Protein 2QX2 (pdb70)

CATH classification: 3.10.570.10

Structure (mmCIF, N/CA/C/O backbone):
data_2QX2
#
_entry.id   2QX2
#
_cell.length_a   69.976
_cell.length_b   69.976
_cell.length_c   145.954
_cell.angle_alpha   90.00
_cell.angle_beta   90.00
_cell.angle_gamma   120.00
#
_symmetry.space_group_name_H-M   'P 32 1 2'
#
loop_
_entity.id
_entity.type
_entity.pdbx_description
1 polymer 'Sex pheromone staph-cAM373'
2 non-polymer 1,2-ETHANEDIOL
3 water water
#
loop_
_atom_site.group_PDB
_atom_site.id
_atom_site.type_symbol
_atom_site.label_atom_id
_atom_site.label_alt_id
_atom_site.label_comp_id
_atom_site.label_asym_id
_atom_site.label_entity_id
_atom_site.label_seq_id
_atom_site.pdbx_PDB_ins_code
_atom_site.Cartn_x
_atom_site.Cartn_y
_atom_site.Cartn_z
_atom_site.occupancy
_atom_site.B_iso_or_equiv
_atom_site.auth_seq_id
_atom_site.auth_comp_id
_atom_site.auth_asym_id
_atom_site.auth_atom_id
_atom_site.pdbx_PDB_model_num
ATOM 1 N N . LEU A 1 13 ? 43.168 27.552 14.684 1.00 53.56 68 LEU A N 1
ATOM 2 C CA . LEU A 1 13 ? 44.031 28.430 13.826 1.00 52.37 68 LEU A CA 1
ATOM 3 C C . LEU A 1 13 ? 43.544 29.886 13.877 1.00 51.44 68 LEU A C 1
ATOM 4 O O . LEU A 1 13 ? 43.757 30.675 12.941 1.00 51.28 68 LEU A O 1
ATOM 9 N N . LEU A 1 14 ? 42.905 30.241 14.991 1.00 49.57 69 LEU A N 1
ATOM 10 C CA . LEU A 1 14 ? 42.534 31.636 15.253 1.00 48.39 69 LEU A CA 1
ATOM 11 C C . LEU A 1 14 ? 43.779 32.524 15.329 1.00 47.21 69 LEU A C 1
ATOM 12 O O . LEU A 1 14 ? 43.731 33.705 14.947 1.00 47.15 69 LEU A O 1
ATOM 17 N N A GLN A 1 15 ? 44.885 31.961 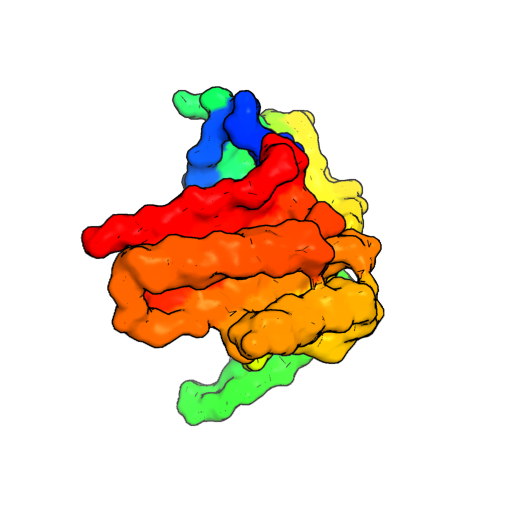15.805 0.60 46.52 70 GLN A N 1
ATOM 18 N N B GLN A 1 15 ? 44.877 31.925 15.797 0.40 46.28 70 GLN A N 1
ATOM 19 C CA A GLN A 1 15 ? 46.138 32.712 15.972 0.60 46.25 70 GLN A CA 1
ATOM 20 C CA B GLN A 1 15 ? 46.171 32.593 15.986 0.40 45.58 70 GLN A CA 1
ATOM 21 C C A GLN A 1 15 ? 46.897 32.933 14.672 0.60 45.21 70 GLN A C 1
ATOM 22 C C B GLN A 1 15 ? 46.878 32.927 14.680 0.40 44.95 70 GLN A C 1
ATOM 23 O O A GLN A 1 15 ? 47.849 33.725 14.651 0.60 45.14 70 GLN A O 1
ATOM 24 O O B GLN A 1 15 ? 47.773 33.781 14.665 0.40 44.89 70 GLN A O 1
ATOM 35 N N . ASP A 1 16 ? 46.489 32.243 13.603 1.00 44.33 71 ASP A N 1
ATOM 36 C CA . ASP A 1 16 ? 47.118 32.405 12.272 1.00 44.30 71 ASP A CA 1
ATOM 37 C C . ASP A 1 16 ? 47.055 33.866 11.798 1.00 43.23 71 ASP A C 1
ATOM 38 O O . ASP A 1 16 ? 45.967 34.438 11.726 1.00 42.64 71 ASP A O 1
ATOM 43 N N . ASN A 1 17 ? 48.207 34.445 11.446 1.00 42.37 72 ASN A N 1
ATOM 44 C CA . ASN A 1 17 ? 48.293 35.870 11.035 1.00 41.25 72 ASN A CA 1
ATOM 45 C C . ASN A 1 17 ? 47.699 36.864 12.043 1.00 40.00 72 ASN A C 1
ATOM 46 O O . ASN A 1 17 ? 47.232 37.958 11.676 1.00 40.53 72 ASN A O 1
ATOM 59 N N . ALA A 1 19 ? 48.231 38.313 16.461 1.00 39.04 74 ALA A N 1
ATOM 60 C CA . ALA A 1 19 ? 49.176 38.426 17.593 1.00 40.20 74 ALA A CA 1
ATOM 61 C C . ALA A 1 19 ? 49.052 37.211 18.503 1.00 40.70 74 ALA A C 1
ATOM 62 O O . ALA A 1 19 ? 50.060 36.721 19.009 1.00 40.71 74 ALA A O 1
ATOM 64 N N . ASN A 1 20 ? 47.808 36.740 18.700 1.00 40.67 75 ASN A N 1
ATOM 65 C CA . ASN A 1 20 ? 47.531 35.517 19.471 1.00 41.24 75 ASN A CA 1
ATOM 66 C C . ASN A 1 20 ? 46.101 35.017 19.181 1.00 41.53 75 ASN A C 1
ATOM 67 O O . ASN A 1 20 ? 45.374 35.644 18.401 1.00 40.81 75 ASN A O 1
ATOM 72 N N . SER A 1 21 ? 45.712 33.885 19.769 1.00 40.99 76 SER A N 1
ATOM 73 C CA . SER A 1 21 ? 44.388 33.301 19.524 1.00 40.86 76 SER A CA 1
ATOM 74 C C . SER A 1 21 ? 43.262 34.187 20.026 1.00 40.73 76 SER A C 1
ATOM 75 O O . SER A 1 21 ? 42.207 34.254 19.380 1.00 41.52 76 SER A O 1
ATOM 78 N N A TYR A 1 22 ? 43.470 34.868 21.151 0.30 40.05 77 TYR A N 1
ATOM 79 N N B TYR A 1 22 ? 43.480 34.834 21.179 0.70 40.52 77 TYR A N 1
ATOM 80 C CA A TYR A 1 22 ? 42.429 35.698 21.760 0.30 39.67 77 TYR A CA 1
ATOM 81 C CA B TYR A 1 22 ? 42.493 35.733 21.766 0.70 40.97 77 TYR A CA 1
ATOM 82 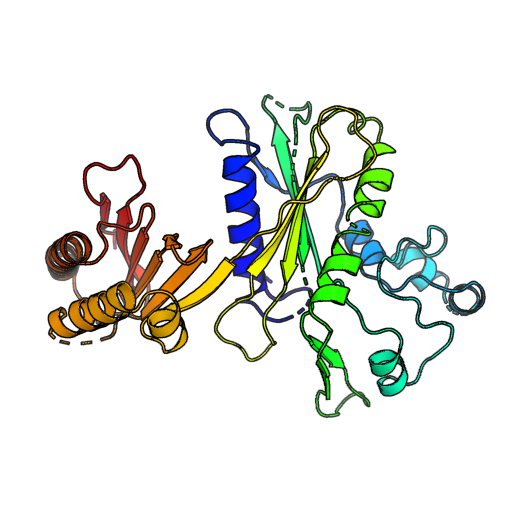C C A TYR A 1 22 ? 42.150 36.983 20.956 0.30 39.50 77 TYR A C 1
ATOM 83 C C B TYR A 1 22 ? 42.117 36.790 20.740 0.70 40.53 77 TYR A C 1
ATOM 84 O O A TYR A 1 22 ? 41.057 37.549 21.050 0.30 39.12 77 TYR A O 1
ATOM 85 O O B TYR A 1 22 ? 40.937 37.006 20.460 0.70 40.53 77 TYR A O 1
ATOM 102 N N . ASN A 1 23 ? 43.130 37.448 20.179 1.00 39.16 78 ASN A N 1
ATOM 103 C CA . ASN A 1 23 ? 42.882 38.517 19.213 1.00 38.96 78 ASN A CA 1
ATOM 104 C C . ASN A 1 23 ? 42.168 37.983 17.989 1.00 38.33 78 ASN A C 1
ATOM 105 O O . ASN A 1 23 ? 41.211 38.604 17.504 1.00 38.93 78 ASN A O 1
ATOM 110 N N . GLY A 1 24 ? 42.634 36.846 17.489 1.00 38.22 79 GLY A N 1
ATOM 111 C CA . GLY A 1 24 ? 42.019 36.221 16.317 1.00 39.66 79 GLY A CA 1
ATOM 112 C C . GLY A 1 24 ? 40.529 35.951 16.518 1.00 39.99 79 GLY A C 1
ATOM 113 O O . GLY A 1 24 ? 39.700 36.270 15.650 1.00 39.99 79 GLY A O 1
ATOM 114 N N . GLY A 1 25 ? 40.189 35.375 17.665 1.00 39.63 80 GLY A N 1
ATOM 115 C CA . GLY A 1 25 ? 38.797 35.047 17.988 1.00 39.36 80 GLY A CA 1
ATOM 116 C C . GLY A 1 25 ? 37.965 36.300 18.190 1.00 39.24 80 GLY A C 1
ATOM 117 O O . GLY A 1 25 ? 36.829 36.406 17.687 1.00 38.53 80 GLY A O 1
ATOM 118 N N . ASP A 1 26 ? 38.538 37.254 18.915 1.00 39.03 81 ASP A N 1
ATOM 119 C CA . ASP A 1 26 ? 37.841 38.485 19.261 1.00 38.59 81 ASP A CA 1
ATOM 120 C C . ASP A 1 26 ? 37.602 39.391 18.045 1.00 38.37 81 ASP A C 1
ATOM 121 O O . ASP A 1 26 ? 36.587 40.075 17.966 1.00 37.82 81 ASP A O 1
ATOM 126 N N . PHE A 1 27 ? 38.599 39.440 17.164 1.00 38.00 82 PHE A N 1
ATOM 127 C CA . PHE A 1 27 ? 38.538 40.170 15.889 1.00 36.74 82 PHE A CA 1
ATOM 128 C C . PHE A 1 27 ? 37.361 39.661 15.020 1.00 36.71 82 PHE A C 1
ATOM 129 O O . PHE A 1 27 ? 36.559 40.444 14.492 1.00 36.30 82 PHE A O 1
ATOM 137 N N . GLU A 1 28 ? 37.276 38.349 14.864 1.00 35.67 83 GLU A N 1
ATOM 138 C CA . GLU A 1 28 ? 36.202 37.770 14.062 1.00 35.60 83 GLU A CA 1
ATOM 139 C C . GLU A 1 28 ? 34.811 38.001 14.679 1.00 35.92 83 GLU A C 1
ATOM 140 O O . GLU A 1 28 ? 33.859 38.350 13.954 1.00 34.43 83 GLU A O 1
ATOM 146 N N . ASP A 1 29 ? 34.668 37.766 15.988 1.00 35.20 84 ASP A N 1
ATOM 147 C CA . ASP A 1 29 ? 33.359 37.931 16.613 1.00 36.82 84 ASP A CA 1
ATOM 148 C C . ASP A 1 29 ? 32.950 39.394 16.563 1.00 36.98 84 ASP A C 1
ATOM 149 O O . ASP A 1 29 ? 31.783 39.729 16.333 1.00 36.83 84 ASP A O 1
ATOM 154 N N . GLY A 1 30 ? 33.933 40.272 16.756 1.00 35.82 85 GLY A N 1
ATOM 155 C CA . GLY A 1 30 ? 33.698 41.696 16.677 1.00 35.40 85 GLY A CA 1
ATOM 156 C C . GLY A 1 30 ? 33.308 42.105 15.264 1.00 35.02 85 GLY A C 1
ATOM 157 O O . GLY A 1 30 ? 32.427 42.940 15.104 1.00 34.99 85 GLY A O 1
ATOM 158 N N . LEU A 1 31 ? 33.946 41.535 14.239 1.00 33.89 86 LEU A N 1
ATOM 159 C CA . LEU A 1 31 ? 33.556 41.892 12.867 1.00 33.87 86 LEU A CA 1
ATOM 160 C C . LEU A 1 31 ? 32.116 41.424 12.656 1.00 33.50 86 LEU A C 1
ATOM 161 O O . LEU A 1 31 ? 31.307 42.143 12.106 1.00 33.16 86 LEU A O 1
ATOM 166 N N . LEU A 1 32 ? 31.801 40.210 13.097 1.00 33.54 87 LEU A N 1
ATOM 167 C CA . LEU A 1 32 ? 30.459 39.667 12.959 1.00 34.15 87 LEU A CA 1
ATOM 168 C C . LEU A 1 32 ? 29.422 40.580 13.597 1.00 33.85 87 LEU A C 1
ATOM 169 O O . LEU A 1 32 ? 28.339 40.777 13.052 1.00 34.14 87 LEU A O 1
ATOM 174 N N . ASN A 1 33 ? 29.779 41.146 14.736 1.00 34.50 88 ASN A N 1
ATOM 175 C CA . ASN A 1 33 ? 28.906 42.007 15.514 1.00 35.42 88 ASN A CA 1
ATOM 176 C C . ASN A 1 33 ? 28.580 43.271 14.709 1.00 35.34 88 ASN A C 1
ATOM 177 O O . ASN A 1 33 ? 27.430 43.737 14.690 1.00 34.63 88 ASN A O 1
ATOM 182 N N . LEU A 1 34 ? 29.580 43.810 14.009 1.00 34.63 89 LEU A N 1
ATOM 183 C CA . LEU A 1 34 ? 29.325 44.964 13.119 1.00 34.70 89 LEU A CA 1
ATOM 184 C C . LEU A 1 34 ? 28.469 44.560 11.936 1.00 35.39 89 LEU A C 1
ATOM 185 O O . LEU A 1 34 ? 27.580 45.304 11.548 1.00 36.14 89 LEU A O 1
ATOM 190 N N . SER A 1 35 ? 28.739 43.383 11.368 1.00 34.80 90 SER A N 1
ATOM 191 C CA . SER A 1 35 ? 27.951 42.880 10.250 1.00 34.66 90 SER A CA 1
ATOM 192 C C . SER A 1 35 ? 26.503 42.719 10.656 1.00 35.13 90 SER A C 1
ATOM 193 O O . SER A 1 35 ? 25.618 43.017 9.862 1.00 34.52 90 SER A O 1
ATOM 196 N N . LYS A 1 36 ? 26.253 42.265 11.891 1.00 34.94 91 LYS A N 1
ATOM 197 C CA . LYS A 1 36 ? 24.873 42.138 12.375 1.00 35.34 91 LYS A CA 1
ATOM 198 C C . LYS A 1 36 ? 24.109 43.476 12.408 1.00 36.40 91 LYS A C 1
ATOM 199 O O . LYS A 1 36 ? 22.877 43.484 12.281 1.00 35.29 91 LYS A O 1
ATOM 205 N N . GLU A 1 37 ? 24.839 44.591 12.545 1.00 35.28 92 GLU A N 1
ATOM 206 C CA . GLU A 1 37 ? 24.271 45.944 12.408 1.00 36.84 92 GLU A CA 1
ATOM 207 C C . GLU A 1 37 ? 24.032 46.360 10.959 1.00 36.47 92 GLU A C 1
ATOM 208 O O . GLU A 1 37 ? 22.957 46.859 10.608 1.00 37.41 92 GLU A O 1
ATOM 214 N N . VAL A 1 38 ? 25.025 46.161 10.110 1.00 36.18 93 VAL A N 1
ATOM 215 C CA . VAL A 1 38 ? 24.945 46.671 8.738 1.00 35.99 93 VAL A CA 1
ATOM 216 C C . VAL A 1 38 ? 24.109 45.762 7.851 1.00 35.32 93 VAL A C 1
ATOM 217 O O . VAL A 1 38 ? 23.354 46.235 7.009 1.00 35.49 93 VAL A O 1
ATOM 221 N N . PHE A 1 39 ? 24.284 44.455 8.025 1.00 34.88 94 PHE A N 1
ATOM 222 C CA . PHE A 1 39 ? 23.586 43.457 7.215 1.00 34.61 94 PHE A CA 1
ATOM 223 C C . PHE A 1 39 ? 22.842 42.519 8.169 1.00 35.30 94 PHE A C 1
ATOM 224 O O . PHE A 1 39 ? 23.293 41.407 8.422 1.00 34.64 94 PHE A O 1
ATOM 232 N N . PRO A 1 40 ? 21.671 42.958 8.675 1.00 35.43 95 PRO A N 1
ATOM 233 C CA . PRO A 1 40 ? 21.025 42.202 9.736 1.00 35.05 95 PRO A CA 1
ATOM 234 C C . PRO A 1 40 ? 20.638 40.774 9.325 1.00 34.99 95 PRO A C 1
ATOM 235 O O . PRO A 1 40 ? 20.263 40.521 8.157 1.00 32.77 95 PRO A O 1
ATOM 239 N N . THR A 1 41 ? 20.718 39.854 10.284 1.00 34.95 96 THR A N 1
ATOM 240 C CA . THR A 1 41 ? 20.355 38.449 9.996 1.00 36.37 96 THR A CA 1
ATOM 241 C C . THR A 1 41 ? 18.908 38.220 9.540 1.00 36.99 96 THR A C 1
ATOM 242 O O . THR A 1 41 ? 18.647 37.252 8.802 1.00 36.57 96 THR A O 1
ATOM 246 N N A ASP A 1 42 ? 17.982 39.091 9.953 0.50 37.11 97 ASP A N 1
ATOM 247 N N B ASP A 1 42 ? 17.979 39.086 9.958 0.50 37.49 97 ASP A N 1
ATOM 248 C CA A ASP A 1 42 ? 16.580 38.966 9.517 0.50 37.57 97 ASP A CA 1
ATOM 249 C CA B ASP A 1 42 ? 16.576 38.976 9.517 0.50 38.29 97 ASP A CA 1
ATOM 250 C C A ASP A 1 42 ? 16.398 39.337 8.048 0.50 37.75 97 ASP A C 1
ATOM 251 C C B ASP A 1 42 ? 16.436 39.241 8.023 0.50 38.16 97 ASP A C 1
ATOM 252 O O A ASP A 1 42 ? 15.319 39.170 7.481 0.50 37.51 97 ASP A O 1
ATOM 253 O O B ASP A 1 42 ? 15.420 38.910 7.415 0.50 37.94 97 ASP A O 1
ATOM 262 N N . LYS A 1 43 ? 17.462 39.841 7.435 1.00 37.86 98 LYS A N 1
ATOM 263 C CA . LYS A 1 43 ? 17.392 40.305 6.051 1.00 38.37 98 LYS A CA 1
ATOM 264 C C . LYS A 1 43 ? 18.379 39.592 5.141 1.00 36.99 98 LYS A C 1
ATOM 265 O O . LYS A 1 43 ? 18.099 39.435 3.964 1.00 36.56 98 LYS A O 1
ATOM 271 N N . TYR A 1 44 ? 19.530 39.181 5.692 1.00 35.72 99 TYR A N 1
ATOM 272 C CA . TYR A 1 44 ? 20.631 38.612 4.908 1.00 34.76 99 TYR A CA 1
ATOM 273 C C . TYR A 1 44 ? 21.047 37.223 5.349 1.00 34.44 99 TYR A C 1
ATOM 274 O O . TYR A 1 44 ? 21.124 36.940 6.567 1.00 33.58 99 TYR A O 1
ATOM 283 N N A LEU A 1 45 ? 21.330 36.377 4.357 0.50 33.99 100 LEU A N 1
ATOM 284 N N B LEU A 1 45 ? 21.355 36.382 4.370 0.50 33.57 100 LEU A N 1
ATOM 285 C CA A LEU A 1 45 ? 21.997 35.084 4.548 0.50 34.48 100 LEU A CA 1
ATOM 286 C CA B LEU A 1 45 ? 21.950 35.079 4.631 0.50 33.67 100 LEU A CA 1
ATOM 287 C C A LEU A 1 45 ? 23.505 35.271 4.716 0.50 34.21 100 LEU A C 1
ATOM 288 C C B LEU A 1 45 ? 23.483 35.177 4.681 0.50 33.70 100 LEU A C 1
ATOM 289 O O A LEU A 1 45 ? 24.158 35.912 3.888 0.50 33.82 100 LEU A O 1
ATOM 290 O O B LEU A 1 45 ? 24.123 35.698 3.765 0.50 33.25 100 LEU A O 1
ATOM 299 N N . TYR A 1 46 ? 24.056 34.690 5.783 1.00 34.55 101 TYR A N 1
ATOM 300 C CA . TYR A 1 46 ? 25.484 34.887 6.110 1.00 34.59 101 TYR A CA 1
ATOM 301 C C . TYR A 1 46 ? 26.374 33.790 5.526 1.00 35.84 101 TYR A C 1
ATOM 302 O O . TYR A 1 46 ? 26.021 32.601 5.605 1.00 35.11 101 TYR A O 1
ATOM 311 N N . GLN A 1 47 ? 27.499 34.191 4.928 1.00 36.23 102 GLN A N 1
ATOM 312 C CA . GLN A 1 47 ? 28.488 33.245 4.411 1.00 37.85 102 GLN A CA 1
ATOM 313 C C . GLN A 1 47 ? 29.931 33.674 4.695 1.00 36.66 102 GLN A C 1
ATOM 314 O O . GLN A 1 47 ? 30.236 34.871 4.831 1.00 36.44 102 GLN A O 1
ATOM 320 N N . ASP A 1 48 ? 30.833 32.690 4.749 1.00 36.55 103 ASP A N 1
ATOM 321 C CA . ASP A 1 48 ? 32.253 33.001 4.802 1.00 36.35 103 ASP A CA 1
ATOM 322 C C . ASP A 1 48 ? 32.662 33.641 3.498 1.00 37.32 103 ASP A C 1
ATOM 323 O O . ASP A 1 48 ? 32.106 33.315 2.418 1.00 36.00 103 ASP A O 1
ATOM 328 N N . GLY A 1 49 ? 33.667 34.506 3.580 1.00 36.31 104 GLY A N 1
ATOM 329 C CA . GLY A 1 49 ? 34.115 35.222 2.414 1.00 37.84 104 GLY A CA 1
ATOM 330 C C . GLY A 1 49 ? 34.705 34.328 1.359 1.00 38.18 104 GLY A C 1
ATOM 331 O O . GLY A 1 49 ? 35.504 33.444 1.668 1.00 38.47 104 GLY A O 1
ATOM 332 N N . GLN A 1 50 ? 34.303 34.567 0.111 1.00 39.48 105 GLN A N 1
ATOM 333 C CA . GLN A 1 50 ? 34.781 33.798 -1.027 1.00 40.22 105 GLN A CA 1
ATOM 334 C C . GLN A 1 50 ? 35.530 34.607 -2.091 1.00 40.18 105 GLN A C 1
ATOM 335 O O . GLN A 1 50 ? 36.202 34.027 -2.943 1.00 40.50 105 GLN A O 1
ATOM 341 N N . PHE A 1 51 ? 35.402 35.927 -2.068 1.00 39.94 106 PHE A N 1
ATOM 342 C CA . PHE A 1 51 ? 35.923 36.723 -3.188 1.00 39.60 106 PHE A CA 1
ATOM 343 C C . PHE A 1 51 ? 37.419 37.021 -3.092 1.00 39.23 106 PHE A C 1
ATOM 344 O O . PHE A 1 51 ? 38.060 37.206 -4.104 1.00 39.38 106 PHE A O 1
ATOM 352 N N . LEU A 1 52 ? 37.947 37.109 -1.872 1.00 38.92 107 LEU A N 1
ATOM 353 C CA . LEU A 1 52 ? 39.389 37.194 -1.638 1.00 38.69 107 LEU A CA 1
ATOM 354 C C . LEU A 1 52 ? 39.846 35.824 -1.187 1.00 39.21 107 LEU A C 1
ATOM 355 O O . LEU A 1 52 ? 39.603 35.462 -0.028 1.00 38.73 107 LEU A O 1
ATOM 360 N N . ASP A 1 53 ? 40.482 35.051 -2.073 1.00 38.87 108 ASP A N 1
ATOM 361 C CA . ASP A 1 53 ? 40.937 33.714 -1.672 1.00 39.94 108 ASP A CA 1
ATOM 362 C C . ASP A 1 53 ? 42.181 33.851 -0.806 1.00 40.46 108 ASP A C 1
ATOM 363 O O . ASP A 1 53 ? 42.707 34.947 -0.672 1.00 38.97 108 ASP A O 1
ATOM 368 N N . LYS A 1 54 ? 42.639 32.771 -0.180 1.00 41.57 109 LYS A N 1
ATOM 369 C CA . LYS A 1 54 ? 43.713 32.930 0.800 1.00 42.97 109 LYS A CA 1
ATOM 370 C C . LYS A 1 54 ? 45.044 33.319 0.174 1.00 41.88 109 LYS A C 1
ATOM 371 O O . LYS A 1 54 ? 45.825 34.041 0.792 1.00 41.86 109 LYS A O 1
ATOM 377 N N . LYS A 1 55 ? 45.284 32.892 -1.062 1.00 40.90 110 LYS A N 1
ATOM 378 C CA . LYS A 1 55 ? 46.498 33.295 -1.766 1.00 40.86 110 LYS A CA 1
ATOM 379 C C . LYS A 1 55 ? 46.479 34.802 -2.031 1.00 39.18 110 LYS A C 1
ATOM 380 O O . LYS A 1 55 ? 47.517 35.471 -1.971 1.00 38.91 110 LYS A O 1
ATOM 386 N N . THR A 1 56 ? 45.306 35.333 -2.357 1.00 38.12 111 THR A N 1
ATOM 387 C CA . THR A 1 56 ? 45.187 36.768 -2.602 1.00 37.48 111 THR A CA 1
ATOM 388 C C . THR A 1 56 ? 45.369 37.545 -1.292 1.00 37.01 111 THR A C 1
ATOM 389 O O . THR A 1 56 ? 46.114 38.529 -1.258 1.00 36.73 111 THR A O 1
ATOM 393 N N . ILE A 1 57 ? 44.693 37.116 -0.231 1.00 36.25 112 ILE A N 1
ATOM 394 C CA . ILE A 1 57 ? 44.909 37.733 1.092 1.00 37.10 112 ILE A CA 1
ATOM 395 C C . ILE A 1 57 ? 46.393 37.710 1.486 1.00 36.39 112 ILE A C 1
ATOM 396 O O . ILE A 1 57 ? 46.951 38.732 1.907 1.00 35.00 112 ILE A O 1
ATOM 401 N N . ASN A 1 58 ? 47.032 36.551 1.349 1.00 36.64 113 ASN A N 1
ATOM 402 C CA . ASN A 1 58 ? 48.461 36.450 1.667 1.00 36.92 113 ASN A CA 1
ATOM 403 C C . ASN A 1 58 ? 49.320 37.443 0.878 1.00 36.58 113 ASN A C 1
ATOM 404 O O . ASN A 1 58 ? 50.267 38.018 1.416 1.00 37.40 113 ASN A O 1
ATOM 409 N N . ALA A 1 59 ? 48.975 37.662 -0.385 1.00 35.30 114 ALA A N 1
ATOM 410 C CA . ALA A 1 59 ? 49.674 38.648 -1.205 1.00 34.60 114 ALA A CA 1
ATOM 411 C C . ALA A 1 59 ? 49.441 40.075 -0.690 1.00 35.60 114 ALA A C 1
ATOM 412 O O . ALA A 1 59 ? 50.351 40.893 -0.700 1.00 34.73 114 ALA A O 1
ATOM 414 N N . TYR A 1 60 ? 48.225 40.366 -0.221 1.00 36.44 115 TYR A N 1
ATOM 415 C CA . TYR A 1 60 ? 47.907 41.720 0.273 1.00 36.64 115 TYR A CA 1
ATOM 416 C C . TYR A 1 60 ? 48.713 41.979 1.554 1.00 36.22 115 TYR A C 1
ATOM 417 O O . TYR A 1 60 ? 49.056 43.116 1.871 1.00 37.29 115 TYR A O 1
ATOM 426 N N . LEU A 1 61 ? 49.016 40.912 2.290 1.00 35.96 116 LEU A N 1
ATOM 427 C CA . LEU A 1 61 ? 49.735 41.016 3.586 1.00 35.56 116 LEU A CA 1
ATOM 428 C C . LEU A 1 61 ? 51.242 41.232 3.460 1.00 35.79 116 LEU A C 1
ATOM 429 O O . LEU A 1 61 ? 51.921 41.619 4.447 1.00 36.31 116 LEU A O 1
ATOM 434 N N . ASN A 1 62 ? 51.765 40.967 2.260 1.00 34.90 117 ASN A N 1
ATOM 435 C CA . ASN A 1 62 ? 53.150 41.232 1.946 1.00 35.19 117 ASN A CA 1
ATOM 436 C C . ASN A 1 62 ? 53.477 42.707 1.993 1.00 35.61 117 ASN A C 1
ATOM 437 O O . ASN A 1 62 ? 52.577 43.547 1.845 1.00 35.91 117 ASN A O 1
ATOM 442 N N . PRO A 1 63 ? 54.771 43.042 2.173 1.00 35.94 118 PRO A N 1
ATOM 443 C CA . PRO A 1 63 ? 55.164 44.414 1.868 1.00 36.04 118 PRO A CA 1
ATOM 444 C C . PRO A 1 63 ? 55.021 44.663 0.364 1.00 37.03 118 PRO A C 1
ATOM 445 O O . PRO A 1 63 ? 55.045 43.710 -0.421 1.00 36.61 118 PRO A O 1
ATOM 449 N N . LYS A 1 64 ? 54.819 45.918 -0.035 1.00 37.88 119 LYS A N 1
ATOM 450 C CA . LYS A 1 64 ? 54.942 46.269 -1.440 1.00 38.43 119 LYS A CA 1
ATOM 451 C C . LYS A 1 64 ? 56.414 46.125 -1.846 1.00 38.41 119 LYS A C 1
ATOM 452 O O . LYS A 1 64 ? 57.308 46.485 -1.078 1.00 38.03 119 LYS A O 1
ATOM 458 N N . TYR A 1 65 ? 56.661 45.574 -3.035 1.00 38.48 120 TYR A N 1
ATOM 459 C CA . TYR A 1 65 ? 58.033 45.289 -3.466 1.00 38.52 120 TYR A CA 1
ATOM 460 C C . TYR A 1 65 ? 58.562 46.351 -4.423 1.00 38.67 120 TYR A C 1
ATOM 461 O O . TYR A 1 65 ? 57.804 46.904 -5.225 1.00 38.05 120 TYR A O 1
ATOM 470 N N . THR A 1 66 ? 59.861 46.641 -4.320 1.00 38.46 121 THR A N 1
ATOM 471 C CA . THR A 1 66 ? 60.532 47.496 -5.292 1.00 38.77 121 THR A CA 1
ATOM 472 C C . THR A 1 66 ? 60.849 46.686 -6.548 1.00 39.43 121 THR A C 1
ATOM 473 O O . THR A 1 66 ? 60.761 45.451 -6.543 1.00 38.74 121 THR A O 1
ATOM 477 N N . LYS A 1 67 ? 61.231 47.380 -7.619 1.00 40.03 122 LYS A N 1
ATOM 478 C CA . LYS A 1 67 ? 61.657 46.716 -8.846 1.00 40.70 122 LYS A CA 1
ATOM 479 C C . LYS A 1 67 ? 62.830 45.743 -8.578 1.00 40.59 122 LYS A C 1
ATOM 480 O O . LYS A 1 67 ? 62.774 44.562 -8.966 1.00 39.74 122 LYS A O 1
ATOM 486 N N . ARG A 1 68 ? 63.859 46.232 -7.877 1.00 40.52 123 ARG A N 1
ATOM 487 C CA . ARG A 1 68 ? 65.021 45.405 -7.508 1.00 41.00 123 ARG A CA 1
ATOM 488 C C . ARG A 1 68 ? 64.710 44.195 -6.632 1.00 40.54 123 ARG A C 1
ATOM 489 O O . ARG A 1 68 ? 65.311 43.121 -6.818 1.00 39.77 123 ARG A O 1
ATOM 497 N N . GLU A 1 69 ? 63.786 44.367 -5.680 1.00 39.91 124 GLU A N 1
ATOM 498 C CA . GLU A 1 69 ? 63.342 43.256 -4.852 1.00 39.59 124 GLU A CA 1
ATOM 499 C C . GLU A 1 69 ? 62.697 42.168 -5.704 1.00 39.01 124 GLU A C 1
ATOM 500 O O . GLU A 1 69 ? 62.948 40.987 -5.480 1.00 39.38 124 GLU A O 1
ATOM 506 N N . ILE A 1 70 ? 61.882 42.552 -6.684 1.00 38.35 125 ILE A N 1
ATOM 507 C CA . ILE A 1 70 ? 61.295 41.548 -7.576 1.00 38.18 125 ILE A CA 1
ATOM 508 C C . ILE A 1 70 ? 62.366 40.920 -8.492 1.00 38.53 125 ILE A C 1
ATOM 509 O O . ILE A 1 70 ? 62.368 39.705 -8.679 1.00 37.44 125 ILE A O 1
ATOM 514 N N . ASP A 1 71 ? 63.278 41.746 -9.025 1.00 38.74 126 ASP A N 1
ATOM 515 C CA . ASP A 1 71 ? 64.403 41.244 -9.828 1.00 39.07 126 ASP A CA 1
ATOM 516 C C . ASP A 1 71 ? 65.084 40.008 -9.218 1.00 39.62 126 ASP A C 1
ATOM 517 O O . ASP A 1 71 ? 65.400 39.060 -9.942 1.00 39.46 126 ASP A O 1
ATOM 522 N N . LYS A 1 72 ? 65.318 40.015 -7.903 1.00 39.87 127 LYS A N 1
ATOM 523 C CA . LYS A 1 72 ? 66.083 38.928 -7.285 1.00 40.96 127 LYS A CA 1
ATOM 524 C C . LYS A 1 72 ? 65.223 37.857 -6.616 1.00 40.99 127 LYS A C 1
ATOM 525 O O . LYS A 1 72 ? 65.726 36.952 -5.955 1.00 41.09 127 LYS A O 1
ATOM 539 N N . SER A 1 74 ? 62.894 34.545 -6.714 1.00 38.48 129 SER A N 1
ATOM 540 C CA . SER A 1 74 ? 62.847 33.356 -7.573 1.00 37.05 129 SER A CA 1
ATOM 541 C C . SER A 1 74 ? 61.528 33.308 -8.332 1.00 36.26 129 SER A C 1
ATOM 542 O O . SER A 1 74 ? 60.522 33.868 -7.872 1.00 34.91 129 SER A O 1
ATOM 545 N N . GLU A 1 75 ? 61.531 32.646 -9.491 1.00 35.82 130 GLU A N 1
ATOM 546 C CA . GLU A 1 75 ? 60.297 32.442 -10.248 1.00 35.40 130 GLU A CA 1
ATOM 547 C C . GLU A 1 75 ? 59.198 31.812 -9.374 1.00 35.43 130 GLU A C 1
ATOM 548 O O . GLU A 1 75 ? 58.041 32.250 -9.400 1.00 34.83 130 GLU A O 1
ATOM 554 N N . LYS A 1 76 ? 59.570 30.802 -8.585 1.00 36.10 131 LYS A N 1
ATOM 555 C CA . LYS A 1 76 ? 58.643 30.164 -7.642 1.00 36.68 131 LYS A CA 1
ATOM 556 C C . LYS A 1 76 ? 58.023 31.148 -6.631 1.00 37.23 131 LYS A C 1
ATOM 557 O O . LYS A 1 76 ? 56.804 31.141 -6.414 1.00 37.15 131 LYS A O 1
ATOM 563 N N . ASP A 1 77 ? 58.859 31.973 -6.002 1.00 37.93 132 ASP A N 1
ATOM 564 C CA . ASP A 1 77 ? 58.354 33.004 -5.098 1.00 39.41 132 ASP A CA 1
ATOM 565 C C . ASP A 1 77 ? 57.511 34.046 -5.817 1.00 39.63 132 ASP A C 1
ATOM 566 O O . ASP A 1 77 ? 56.463 34.458 -5.305 1.00 40.33 132 ASP A O 1
ATOM 571 N N . LYS A 1 78 ? 57.941 34.460 -7.010 1.00 40.00 133 LYS A N 1
ATOM 572 C CA . LYS A 1 78 ? 57.148 35.418 -7.780 1.00 40.35 133 LYS A CA 1
ATOM 573 C C . LYS A 1 78 ? 55.750 34.870 -7.974 1.00 41.03 133 LYS A C 1
ATOM 574 O O . LYS A 1 78 ? 54.756 35.590 -7.816 1.00 41.37 133 LYS A O 1
ATOM 580 N N . LYS A 1 79 ? 55.683 33.585 -8.300 1.00 41.54 134 LYS A N 1
ATOM 581 C CA . LYS A 1 79 ? 54.412 32.911 -8.512 1.00 42.38 134 LYS A CA 1
ATOM 582 C C . LYS A 1 79 ? 53.568 32.840 -7.241 1.00 41.85 134 LYS A C 1
ATOM 583 O O . LYS A 1 79 ? 52.408 33.242 -7.253 1.00 42.09 134 LYS A O 1
ATOM 589 N N . ASP A 1 80 ? 54.137 32.296 -6.167 1.00 41.65 135 ASP A N 1
ATOM 590 C CA . ASP A 1 80 ? 53.407 32.148 -4.906 1.00 41.59 135 ASP A CA 1
ATOM 591 C C . ASP A 1 80 ? 52.914 33.511 -4.415 1.00 41.92 135 ASP A C 1
ATOM 592 O O . ASP A 1 80 ? 51.782 33.624 -3.941 1.00 41.82 135 ASP A O 1
ATOM 597 N N . LYS A 1 81 ? 53.753 34.534 -4.570 1.00 41.55 136 LYS A N 1
ATOM 598 C CA . LYS A 1 81 ? 53.473 35.878 -4.025 1.00 42.72 136 LYS A CA 1
ATOM 599 C C . LYS A 1 81 ? 52.665 36.810 -4.936 1.00 42.78 136 LYS A C 1
ATOM 600 O O . LYS A 1 81 ? 52.383 37.960 -4.554 1.00 43.22 136 LYS A O 1
ATOM 606 N N . LYS A 1 82 ? 52.311 36.330 -6.128 1.00 42.62 137 LYS A N 1
ATOM 607 C CA . LYS A 1 82 ? 51.676 37.168 -7.145 1.00 43.13 137 LYS A CA 1
ATOM 608 C C . LYS A 1 82 ? 52.517 38.453 -7.398 1.00 43.13 137 LYS A C 1
ATOM 609 O O . LYS A 1 82 ? 51.980 39.558 -7.559 1.00 43.06 137 LYS A O 1
ATOM 615 N N . ALA A 1 83 ? 53.838 38.294 -7.440 1.00 43.36 138 ALA A N 1
ATOM 616 C CA . ALA A 1 83 ? 54.763 39.444 -7.457 1.00 43.44 138 ALA A CA 1
ATOM 617 C C . ALA A 1 83 ? 54.564 40.424 -8.603 1.00 43.73 138 ALA A C 1
ATOM 618 O O . ALA A 1 83 ? 54.720 41.642 -8.431 1.00 43.67 138 ALA A O 1
ATOM 620 N N A ASN A 1 84 ? 54.195 39.907 -9.767 0.60 43.92 139 ASN A N 1
ATOM 621 N N B ASN A 1 84 ? 54.234 39.900 -9.782 0.40 43.66 139 ASN A N 1
ATOM 622 C CA A ASN A 1 84 ? 54.017 40.759 -10.933 0.60 43.73 139 ASN A CA 1
ATOM 623 C CA B ASN A 1 84 ? 53.975 40.760 -10.933 0.40 43.41 139 ASN A CA 1
ATOM 624 C C A ASN A 1 84 ? 52.696 41.582 -10.875 0.60 43.49 139 ASN A C 1
ATOM 625 C C B ASN A 1 84 ? 52.865 41.763 -10.628 0.40 43.09 139 ASN A C 1
ATOM 626 O O A ASN A 1 84 ? 52.443 42.439 -11.729 0.60 43.65 139 ASN A O 1
ATOM 627 O O B ASN A 1 84 ? 52.921 42.915 -11.059 0.40 42.88 139 ASN A O 1
ATOM 636 N N . GLU A 1 85 ? 51.876 41.322 -9.854 1.00 42.66 140 GLU A N 1
ATOM 637 C CA . GLU A 1 85 ? 50.744 42.181 -9.500 1.00 42.16 140 GLU A CA 1
ATOM 638 C C . GLU A 1 85 ? 51.077 43.132 -8.349 1.00 41.01 140 GLU A C 1
ATOM 639 O O . GLU A 1 85 ? 50.393 44.149 -8.159 1.00 40.11 140 GLU A O 1
ATOM 645 N N . ASN A 1 86 ? 52.113 42.777 -7.581 1.00 39.37 141 ASN A N 1
ATOM 646 C CA . ASN A 1 86 ? 52.646 43.602 -6.494 1.00 38.43 141 ASN A CA 1
ATOM 647 C C . ASN A 1 86 ? 51.559 44.191 -5.593 1.00 37.44 141 ASN A C 1
ATOM 648 O O . ASN A 1 86 ? 51.418 45.415 -5.476 1.00 36.45 141 ASN A O 1
ATOM 653 N N . LEU A 1 87 ? 50.830 43.296 -4.936 1.00 36.67 142 LEU A N 1
ATOM 654 C CA . LEU A 1 87 ? 49.599 43.612 -4.229 1.00 36.68 142 LEU A CA 1
ATOM 655 C C . LEU A 1 87 ? 49.793 43.938 -2.750 1.00 36.72 142 LEU A C 1
ATOM 656 O O . LEU A 1 87 ? 48.815 44.250 -2.064 1.00 37.43 142 LEU A O 1
ATOM 661 N N . GLY A 1 88 ? 51.024 43.831 -2.250 1.00 36.25 143 GLY A N 1
ATOM 662 C CA . GLY A 1 88 ? 51.312 44.050 -0.825 1.00 35.80 143 GLY A CA 1
ATOM 663 C C . GLY A 1 88 ? 50.888 45.414 -0.290 1.00 35.34 143 GLY A C 1
ATOM 664 O O . GLY A 1 88 ? 51.176 46.440 -0.884 1.00 35.52 143 GLY A O 1
ATOM 665 N N . LEU A 1 89 ? 50.174 45.418 0.828 1.00 35.20 144 LEU A N 1
ATOM 666 C CA . LEU A 1 89 ? 49.650 46.669 1.403 1.00 34.81 144 LEU A CA 1
ATOM 667 C C . LEU A 1 89 ? 50.545 47.173 2.513 1.00 34.89 144 LEU A C 1
ATOM 668 O O . LEU A 1 89 ? 50.427 48.332 2.944 1.00 33.81 144 LEU A O 1
ATOM 673 N N . ASN A 1 90 ? 51.415 46.290 3.008 1.00 34.35 145 ASN A N 1
ATOM 674 C CA . ASN A 1 90 ? 52.342 46.686 4.063 1.00 34.87 145 ASN A CA 1
ATOM 675 C C . ASN A 1 90 ? 53.499 47.548 3.531 1.00 34.97 145 ASN A C 1
ATOM 676 O O . ASN A 1 90 ? 53.810 47.488 2.329 1.00 34.33 145 ASN A O 1
ATOM 681 N N . PRO A 1 91 ? 54.109 48.380 4.403 1.00 35.58 146 PRO A N 1
ATOM 682 C CA . PRO A 1 91 ? 55.182 49.280 3.910 1.00 35.75 146 PRO A CA 1
ATOM 683 C C . PRO A 1 91 ? 56.302 48.523 3.166 1.00 36.31 146 PRO A C 1
ATOM 684 O O . PRO A 1 91 ? 56.740 47.457 3.614 1.00 35.44 146 PRO A O 1
ATOM 688 N N . SER A 1 92 ? 56.738 49.069 2.023 1.00 36.17 147 SER A N 1
ATOM 689 C CA . SER A 1 92 ? 57.900 48.548 1.305 1.00 36.41 147 SER A CA 1
ATOM 690 C C . SER A 1 92 ? 59.128 48.566 2.202 1.00 36.59 147 SER A C 1
ATOM 691 O O . SER A 1 92 ? 59.316 49.497 2.978 1.00 36.35 147 SER A O 1
ATOM 694 N N . HIS A 1 93 ? 59.950 47.524 2.119 1.00 36.87 148 HIS A N 1
ATOM 695 C CA . HIS A 1 93 ? 61.219 47.536 2.835 1.00 37.52 148 HIS A CA 1
ATOM 696 C C . HIS A 1 93 ? 62.279 48.379 2.120 1.00 38.07 148 HIS A C 1
ATOM 697 O O . HIS A 1 93 ? 63.310 48.705 2.710 1.00 37.84 148 HIS A O 1
ATOM 704 N N . GLU A 1 94 ? 62.014 48.727 0.859 1.00 38.43 149 GLU A N 1
ATOM 705 C CA . GLU A 1 94 ? 62.860 49.651 0.100 1.00 39.06 149 GLU A CA 1
ATOM 706 C C . GLU A 1 94 ? 64.295 49.142 0.045 1.00 39.71 149 GLU A C 1
ATOM 707 O O . GLU A 1 94 ? 65.234 49.908 0.235 1.00 39.70 149 GLU A O 1
ATOM 713 N N . GLY A 1 95 ? 64.457 47.839 -0.165 1.00 39.97 150 GLY A N 1
ATOM 714 C CA . GLY A 1 95 ? 65.779 47.248 -0.251 1.00 41.06 150 GLY A CA 1
ATOM 715 C C . GLY A 1 95 ? 66.422 46.874 1.075 1.00 41.66 150 GLY A C 1
ATOM 716 O O . GLY A 1 95 ? 67.386 46.109 1.087 1.00 41.99 150 GLY A O 1
ATOM 717 N N . GLU A 1 96 ? 65.909 47.407 2.186 1.00 41.84 151 GLU A N 1
ATOM 718 C CA . GLU A 1 96 ? 66.453 47.098 3.516 1.00 42.16 151 GLU A CA 1
ATOM 719 C C . GLU A 1 96 ? 66.240 45.623 3.876 1.00 42.31 151 GLU A C 1
ATOM 720 O O . GLU A 1 96 ? 65.160 45.093 3.646 1.00 42.00 151 GLU A O 1
ATOM 726 N N . THR A 1 97 ? 67.266 44.968 4.427 1.00 42.32 152 THR A N 1
ATOM 727 C CA . THR A 1 97 ? 67.167 43.541 4.793 1.00 42.87 152 THR A CA 1
ATOM 728 C C . THR A 1 97 ? 67.508 43.248 6.268 1.00 43.05 152 THR A C 1
ATOM 729 O O . THR A 1 97 ? 67.228 42.153 6.764 1.00 43.58 152 THR A O 1
ATOM 733 N N . ASN A 1 98 ? 68.106 44.222 6.951 1.00 42.43 153 ASN A N 1
ATOM 734 C CA . ASN A 1 98 ? 68.371 44.145 8.395 1.00 42.23 153 ASN A CA 1
ATOM 735 C C . ASN A 1 98 ? 67.057 44.119 9.180 1.00 42.06 153 ASN A C 1
ATOM 736 O O . ASN A 1 98 ? 66.292 45.082 9.117 1.00 41.80 153 ASN A O 1
ATOM 741 N N . PRO A 1 99 ? 66.798 43.031 9.933 1.00 41.85 154 PRO A N 1
ATOM 742 C CA . PRO A 1 99 ? 65.521 42.916 10.654 1.00 41.61 154 PRO A CA 1
ATOM 743 C C . PRO A 1 99 ? 65.199 44.125 11.546 1.00 41.46 154 PRO A C 1
ATOM 744 O O . PRO A 1 99 ? 64.066 44.616 11.518 1.00 41.09 154 PRO A O 1
ATOM 748 N N . GLU A 1 100 ? 66.185 44.614 12.305 1.00 41.47 155 GLU A N 1
ATOM 749 C CA . GLU A 1 100 ? 65.945 45.746 13.205 1.00 41.53 155 GLU A CA 1
ATOM 750 C C . GLU A 1 100 ? 65.664 47.023 12.438 1.00 40.92 155 GLU A C 1
ATOM 751 O O . GLU A 1 100 ? 64.770 47.785 12.812 1.00 41.50 155 GLU A O 1
ATOM 757 N N . LYS A 1 101 ? 66.403 47.249 11.353 1.00 40.00 156 LYS A N 1
ATOM 758 C CA . LYS A 1 101 ? 66.165 48.424 10.514 1.00 39.83 156 LYS A CA 1
ATOM 759 C C . LYS A 1 101 ? 64.773 48.401 9.865 1.00 39.17 156 LYS A C 1
ATOM 760 O O . LYS A 1 101 ? 64.097 49.433 9.788 1.00 38.82 156 LYS A O 1
ATOM 766 N N . ILE A 1 102 ? 64.345 47.223 9.405 1.00 38.79 157 ILE A N 1
ATOM 767 C CA . ILE A 1 102 ? 62.972 47.049 8.928 1.00 38.29 157 ILE A CA 1
ATOM 768 C C . ILE A 1 102 ? 61.980 47.432 10.028 1.00 38.65 157 ILE A C 1
ATOM 769 O O . ILE A 1 102 ? 61.017 48.172 9.765 1.00 38.70 157 ILE A O 1
ATOM 774 N N . ALA A 1 103 ? 62.215 46.955 11.257 1.00 38.96 158 ALA A N 1
ATOM 775 C CA . ALA A 1 103 ? 61.313 47.282 12.385 1.00 39.65 158 ALA A CA 1
ATOM 776 C C . ALA A 1 103 ? 61.215 48.787 12.602 1.00 39.79 158 ALA A C 1
ATOM 777 O O . ALA A 1 103 ? 60.146 49.316 12.904 1.00 39.68 158 ALA A O 1
ATOM 779 N N . GLU A 1 104 ? 62.350 49.462 12.433 1.00 40.56 159 GLU A N 1
ATOM 780 C CA . GLU A 1 104 ? 62.440 50.910 12.584 1.00 41.28 159 GLU A CA 1
ATOM 781 C C . GLU A 1 104 ? 61.713 51.673 11.479 1.00 40.72 159 GLU A C 1
ATOM 782 O O . GLU A 1 104 ? 61.020 52.640 11.758 1.00 40.94 159 GLU A O 1
ATOM 788 N N . LYS A 1 105 ? 61.869 51.235 10.230 1.00 40.61 160 LYS A N 1
ATOM 789 C CA . LYS A 1 105 ? 61.424 52.031 9.072 1.00 40.20 160 LYS A CA 1
ATOM 790 C C . LYS A 1 105 ? 60.171 51.519 8.354 1.00 39.60 160 LYS A C 1
ATOM 791 O O . LYS A 1 105 ? 59.393 52.308 7.815 1.00 39.49 160 LYS A O 1
ATOM 797 N N . SER A 1 106 ? 59.992 50.203 8.300 1.00 38.34 161 SER A N 1
ATOM 798 C CA . SER A 1 106 ? 58.917 49.630 7.474 1.00 38.05 161 SER A CA 1
ATOM 799 C C . SER A 1 106 ? 58.286 48.395 8.125 1.00 37.51 161 SER A C 1
ATOM 800 O O . SER A 1 106 ? 58.144 47.348 7.485 1.00 37.22 161 SER A O 1
ATOM 803 N N . PRO A 1 107 ? 57.875 48.530 9.398 1.00 37.32 162 PRO A N 1
ATOM 804 C CA . PRO A 1 107 ? 57.243 47.427 10.118 1.00 37.36 162 PRO A CA 1
ATOM 805 C C . PRO A 1 107 ? 55.882 47.086 9.510 1.00 36.87 162 PRO A C 1
ATOM 806 O O . PRO A 1 107 ? 55.265 47.935 8.855 1.00 36.99 162 PRO A O 1
ATOM 810 N N . ALA A 1 108 ? 55.438 45.848 9.710 1.00 36.28 163 ALA A N 1
ATOM 811 C CA . ALA A 1 108 ? 54.132 45.409 9.220 1.00 35.69 163 ALA A CA 1
ATOM 812 C C . ALA A 1 108 ? 53.041 46.003 10.105 1.00 35.85 163 ALA A C 1
ATOM 813 O O . ALA A 1 108 ? 53.043 45.812 11.313 1.00 36.36 163 ALA A O 1
ATOM 815 N N . TYR A 1 109 ? 52.119 46.735 9.488 1.00 35.43 164 TYR A N 1
ATOM 816 C CA . TYR A 1 109 ? 50.955 47.316 10.150 1.00 34.91 164 TYR A CA 1
ATOM 817 C C . TYR A 1 109 ? 49.732 46.405 10.053 1.00 35.43 164 TYR A C 1
ATOM 818 O O . TYR A 1 109 ? 48.941 46.304 10.976 1.00 35.24 164 TYR A O 1
ATOM 827 N N . LEU A 1 110 ? 49.608 45.731 8.922 1.00 34.62 165 LEU A N 1
ATOM 828 C CA . LEU A 1 110 ? 48.483 44.889 8.654 1.00 35.48 165 LEU A CA 1
ATOM 829 C C . LEU A 1 110 ? 48.871 43.439 8.964 1.00 35.49 165 LEU A C 1
ATOM 830 O O . LEU A 1 110 ? 49.864 42.923 8.426 1.00 34.72 165 LEU A O 1
ATOM 835 N N . SER A 1 111 ? 48.061 42.814 9.814 1.00 35.58 166 SER A N 1
ATOM 836 C CA . SER A 1 111 ? 48.233 41.433 10.261 1.00 36.41 166 SER A CA 1
ATOM 837 C C . SER A 1 111 ? 47.372 40.429 9.479 1.00 36.03 166 SER A C 1
ATOM 838 O O . SER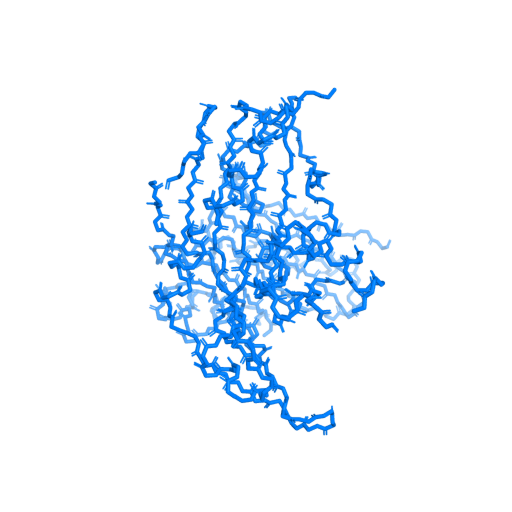 A 1 111 ? 47.851 39.386 9.103 1.00 36.79 166 SER A O 1
ATOM 841 N N . ASN A 1 112 ? 46.100 40.736 9.264 1.00 36.95 167 ASN A N 1
ATOM 842 C CA . ASN A 1 112 ? 45.189 39.815 8.578 1.00 36.67 167 ASN A CA 1
ATOM 843 C C . ASN A 1 112 ? 43.987 40.547 7.982 1.00 37.09 167 ASN A C 1
ATOM 844 O O . ASN A 1 112 ? 43.713 41.705 8.324 1.00 35.93 167 ASN A O 1
ATOM 849 N N . ILE A 1 113 ? 43.309 39.883 7.051 1.00 35.99 168 ILE A N 1
ATOM 850 C CA . ILE A 1 113 ? 42.095 40.412 6.437 1.00 35.66 168 ILE A CA 1
ATOM 851 C C . ILE A 1 113 ? 41.058 39.315 6.592 1.00 34.88 168 ILE A C 1
ATOM 852 O O . ILE A 1 113 ? 41.357 38.139 6.352 1.00 34.56 168 ILE A O 1
ATOM 857 N N . LEU A 1 114 ? 39.854 39.703 7.003 1.00 34.19 169 LEU A N 1
ATOM 858 C CA . LEU A 1 114 ? 38.713 38.787 7.089 1.00 34.54 169 LEU A CA 1
ATOM 859 C C . LEU A 1 114 ? 37.552 39.322 6.275 1.00 33.88 169 LEU A C 1
ATOM 860 O O . LEU A 1 114 ? 37.189 40.503 6.425 1.00 33.81 169 LEU A O 1
ATOM 865 N N . GLU A 1 115 ? 36.967 38.446 5.452 1.00 33.84 170 GLU A N 1
ATOM 866 C CA . GLU A 1 115 ? 35.825 38.755 4.578 1.00 34.53 170 GLU A CA 1
ATOM 867 C C . GLU A 1 115 ? 34.581 37.947 4.936 1.00 34.21 170 GLU A C 1
ATOM 868 O O . GLU A 1 115 ? 34.649 36.739 5.138 1.00 34.48 170 GLU A O 1
ATOM 874 N N . GLN A 1 116 ? 33.447 38.633 4.975 1.00 34.86 171 GLN A N 1
ATOM 875 C CA . GLN A 1 116 ? 32.139 38.010 5.167 1.00 33.87 171 GLN A CA 1
ATOM 876 C C . GLN A 1 116 ? 31.214 38.426 4.015 1.00 33.77 171 GLN A C 1
ATOM 877 O O . GLN A 1 116 ? 31.166 39.592 3.635 1.00 33.98 171 GLN A O 1
ATOM 883 N N . ASP A 1 117 ? 30.513 37.461 3.436 1.00 34.25 172 ASP A N 1
ATOM 884 C CA . ASP A 1 117 ? 29.637 37.698 2.291 1.00 34.10 172 ASP A CA 1
ATOM 885 C C . ASP A 1 117 ? 28.165 37.555 2.672 1.00 34.06 172 ASP A C 1
ATOM 886 O O . ASP A 1 117 ? 27.802 36.708 3.515 1.00 34.53 172 ASP A O 1
ATOM 891 N N . PHE A 1 118 ? 27.313 38.347 2.020 1.00 33.62 173 PHE A N 1
ATOM 892 C CA . PHE A 1 118 ? 25.880 38.383 2.349 1.00 33.49 173 PHE A CA 1
ATOM 893 C C . PHE A 1 118 ? 24.994 38.273 1.134 1.00 33.73 173 PHE A C 1
ATOM 894 O O . PHE A 1 118 ? 25.238 38.936 0.121 1.00 34.06 173 PHE A O 1
ATOM 902 N N . TYR A 1 119 ? 23.958 37.443 1.267 1.00 33.64 174 TYR A N 1
ATOM 903 C CA . TYR A 1 119 ? 23.036 37.104 0.178 1.00 34.73 174 TYR A CA 1
ATOM 904 C C . TYR A 1 119 ? 21.602 37.316 0.664 1.00 35.02 174 TYR A C 1
ATOM 905 O O . TYR A 1 119 ? 21.370 37.483 1.869 1.00 34.05 174 TYR A O 1
ATOM 914 N N . GLY A 1 120 ? 20.646 37.336 -0.262 1.00 36.27 175 GLY A N 1
ATOM 915 C CA . GLY A 1 120 ? 19.253 37.589 0.091 1.00 37.76 175 GLY A CA 1
ATOM 916 C C . GLY A 1 120 ? 18.535 36.362 0.637 1.00 39.52 175 GLY A C 1
ATOM 917 O O . GLY A 1 120 ? 19.021 35.229 0.483 1.00 40.82 175 GLY A O 1
ATOM 918 N N . LYS A 1 127 ? 22.760 32.508 -6.503 1.00 47.63 182 LYS A N 1
ATOM 919 C CA . LYS A 1 127 ? 23.534 33.288 -5.529 1.00 48.02 182 LYS A CA 1
ATOM 920 C C . LYS A 1 127 ? 23.970 34.600 -6.146 1.00 46.83 182 LYS A C 1
ATOM 921 O O . LYS A 1 127 ? 24.955 34.647 -6.887 1.00 47.35 182 LYS A O 1
ATOM 927 N N . ASN A 1 128 ? 23.205 35.652 -5.893 1.00 45.50 183 ASN A N 1
ATOM 928 C CA . ASN A 1 128 ? 23.662 36.999 -6.213 1.00 44.52 183 ASN A CA 1
ATOM 929 C C . ASN A 1 128 ? 24.042 37.714 -4.934 1.00 42.45 183 ASN A C 1
ATOM 930 O O . ASN A 1 128 ? 23.176 38.055 -4.128 1.00 42.30 183 ASN A O 1
ATOM 935 N N . ILE A 1 129 ? 25.337 37.925 -4.741 1.00 40.91 184 ILE A N 1
ATOM 936 C CA . ILE A 1 129 ? 25.812 38.589 -3.535 1.00 38.25 184 ILE A CA 1
ATOM 937 C C . ILE A 1 129 ? 25.083 39.921 -3.378 1.00 37.51 184 ILE A C 1
ATOM 938 O O . ILE A 1 129 ? 24.777 40.591 -4.380 1.00 36.91 184 ILE A O 1
ATOM 943 N N . LYS A 1 130 ? 24.744 40.258 -2.136 1.00 35.74 185 LYS A N 1
ATOM 944 C CA . LYS A 1 130 ? 24.015 41.479 -1.823 1.00 34.51 185 LYS A CA 1
ATOM 945 C C . LYS A 1 130 ? 24.799 42.453 -0.930 1.00 34.16 185 LYS A C 1
ATOM 946 O O . LYS A 1 130 ? 24.416 43.613 -0.788 1.00 32.78 185 LYS A O 1
ATOM 952 N N . GLY A 1 131 ? 25.888 41.981 -0.332 1.00 33.93 186 GLY A N 1
ATOM 953 C CA . GLY A 1 131 ? 26.685 42.808 0.574 1.00 33.60 186 GLY A CA 1
ATOM 954 C C . GLY A 1 131 ? 27.949 42.071 0.937 1.00 34.18 186 GLY A C 1
ATOM 955 O O . GLY A 1 131 ? 28.089 40.893 0.627 1.00 33.96 186 GLY A O 1
ATOM 964 N N . THR A 1 133 ? 31.385 42.353 4.073 1.00 34.39 188 THR A N 1
ATOM 965 C CA . THR A 1 133 ? 32.123 43.055 5.113 1.00 34.10 188 THR A CA 1
ATOM 966 C C . THR A 1 133 ? 33.595 42.669 5.021 1.00 33.51 188 THR A C 1
ATOM 967 O O . THR A 1 133 ? 33.923 41.497 4.865 1.00 32.80 188 THR A O 1
ATOM 971 N N . ILE A 1 134 ? 34.465 43.670 5.106 1.00 33.26 189 ILE A N 1
ATOM 972 C CA . ILE A 1 134 ? 35.908 43.455 5.136 1.00 32.64 189 ILE A CA 1
ATOM 973 C C . ILE A 1 134 ? 36.479 43.967 6.443 1.00 33.17 189 ILE A C 1
ATOM 974 O O . ILE A 1 134 ? 36.367 45.156 6.768 1.00 34.02 189 ILE A O 1
ATOM 979 N N . GLY A 1 135 ? 37.113 43.079 7.201 1.00 32.81 190 GLY A N 1
ATOM 980 C CA . GLY A 1 135 ? 37.771 43.501 8.419 1.00 33.24 190 GLY A CA 1
ATOM 981 C C . GLY A 1 135 ? 39.269 43.477 8.192 1.00 33.50 190 GLY A C 1
ATOM 982 O O . GLY A 1 135 ? 39.794 42.537 7.585 1.00 34.65 190 GLY A O 1
ATOM 983 N N . LEU A 1 136 ? 39.944 44.521 8.665 1.00 33.63 191 LEU A N 1
ATOM 984 C CA . LEU A 1 136 ? 41.406 44.587 8.664 1.00 34.27 191 LEU A CA 1
ATOM 985 C C . LEU A 1 136 ? 41.908 44.484 10.098 1.00 34.31 191 LEU A C 1
ATOM 986 O O . LEU A 1 136 ? 41.601 45.346 10.969 1.00 35.28 191 LEU A O 1
ATOM 991 N N . ALA A 1 137 ? 42.667 43.431 10.366 1.00 33.92 192 ALA A N 1
ATOM 992 C CA . ALA A 1 137 ? 43.310 43.319 11.698 1.00 34.38 192 ALA A CA 1
ATOM 993 C C . ALA A 1 137 ? 44.717 43.928 11.665 1.00 34.59 192 ALA A C 1
ATOM 994 O O . ALA A 1 137 ? 45.579 43.432 10.943 1.00 34.08 192 ALA A O 1
ATOM 1004 N N . ASN A 1 139 ? 48.351 45.519 13.624 1.00 36.68 194 ASN A N 1
ATOM 1005 C CA . ASN A 1 139 ? 49.233 45.382 14.777 1.00 36.63 194 ASN A CA 1
ATOM 1006 C C . ASN A 1 139 ? 49.246 46.656 15.631 1.00 37.42 194 ASN A C 1
ATOM 1007 O O . ASN A 1 139 ? 49.333 47.759 15.097 1.00 38.67 194 ASN A O 1
ATOM 1012 N N . SER A 1 140 ? 49.157 46.524 16.952 1.00 37.29 195 SER A N 1
ATOM 1013 C CA . SER A 1 140 ? 49.598 47.635 17.809 1.00 36.82 195 SER A CA 1
ATOM 1014 C C . SER A 1 140 ? 51.103 47.524 18.093 1.00 37.26 195 SER A C 1
ATOM 1015 O O . SER A 1 140 ? 51.772 48.498 18.473 1.00 36.23 195 SER A O 1
ATOM 1018 N N . VAL A 1 141 ? 51.624 46.316 17.937 1.00 36.93 196 VAL A N 1
ATOM 1019 C CA . VAL A 1 141 ? 53.035 46.021 18.195 1.00 37.23 196 VAL A CA 1
ATOM 1020 C C . VAL A 1 141 ? 53.565 45.161 17.049 1.00 37.22 196 VAL A C 1
ATOM 1021 O O . VAL A 1 141 ? 52.914 44.184 16.657 1.00 36.88 196 VAL A O 1
ATOM 1025 N N . TYR A 1 142 ? 54.751 45.493 16.545 1.00 36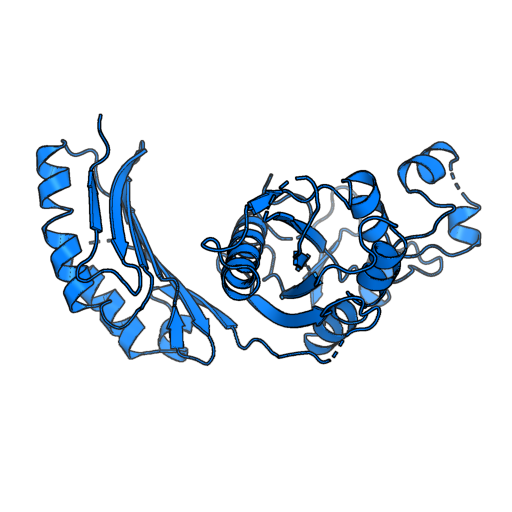.95 197 TYR A N 1
ATOM 1026 C CA . TYR A 1 142 ? 55.409 44.706 15.507 1.00 36.99 197 TYR A CA 1
ATOM 1027 C C . TYR A 1 142 ? 56.483 43.815 16.142 1.00 37.55 197 TYR A C 1
ATOM 1028 O O . TYR A 1 142 ? 57.389 44.321 16.808 1.00 37.29 197 TYR A O 1
ATOM 1037 N N . TYR A 1 143 ? 56.373 42.501 15.930 1.00 37.27 198 TYR A N 1
ATOM 1038 C CA . TYR A 1 143 ? 57.326 41.549 16.499 1.00 38.21 198 TYR A CA 1
ATOM 1039 C C . TYR A 1 143 ? 58.323 41.062 15.466 1.00 38.25 198 TYR A C 1
ATOM 1040 O O . TYR A 1 143 ? 57.960 40.864 14.305 1.00 39.00 198 TYR A O 1
ATOM 1049 N N . TYR A 1 144 ? 59.573 40.875 15.884 1.00 38.37 199 TYR A N 1
ATOM 1050 C CA . TYR A 1 144 ? 60.601 40.393 14.977 1.00 38.61 199 TYR A CA 1
ATOM 1051 C C . TYR A 1 144 ? 61.737 39.688 15.714 1.00 39.24 199 TYR A C 1
ATOM 1052 O O . TYR A 1 144 ? 61.884 39.806 16.938 1.00 39.15 199 TYR A O 1
ATOM 1061 N N . LYS A 1 145 ? 62.548 38.964 14.948 1.00 39.52 200 LYS A N 1
ATOM 1062 C CA . LYS A 1 145 ? 63.778 38.377 15.465 1.00 40.14 200 LYS A CA 1
ATOM 1063 C C . LYS A 1 145 ? 64.969 38.874 14.660 1.00 40.40 200 LYS A C 1
ATOM 1064 O O . LYS A 1 145 ? 64.890 39.029 13.435 1.00 40.10 200 LYS A O 1
ATOM 1070 N N . LYS A 1 146 ? 66.069 39.138 15.359 1.00 40.90 201 LYS A N 1
ATOM 1071 C CA . LYS A 1 146 ? 67.311 39.539 14.703 1.00 41.34 201 LYS A CA 1
ATOM 1072 C C . LYS A 1 146 ? 68.061 38.316 14.173 1.00 41.93 201 LYS A C 1
ATOM 1073 O O . LYS A 1 146 ? 68.962 38.439 13.337 1.00 42.15 201 LYS A O 1
ATOM 1079 N N . GLU A 1 147 ? 67.702 37.145 14.691 1.00 42.44 202 GLU A N 1
ATOM 1080 C CA . GLU A 1 147 ? 68.295 35.888 14.253 1.00 43.03 202 GLU A CA 1
ATOM 1081 C C . GLU A 1 147 ? 67.358 34.706 14.515 1.00 42.99 202 GLU A C 1
ATOM 1082 O O . GLU A 1 147 ? 66.498 34.745 15.404 1.00 42.51 202 GLU A O 1
ATOM 1088 N N . LYS A 1 148 ? 67.545 33.672 13.698 1.00 43.62 203 LYS A N 1
ATOM 1089 C CA . LYS A 1 148 ? 66.745 32.449 13.665 1.00 44.16 203 LYS A CA 1
ATOM 1090 C C . LYS A 1 148 ? 66.317 31.927 15.049 1.00 43.92 203 LYS A C 1
ATOM 1091 O O . LYS A 1 148 ? 65.134 31.726 15.314 1.00 43.69 203 LYS A O 1
ATOM 1097 N N . ASP A 1 149 ? 67.283 31.719 15.931 1.00 43.99 204 ASP A N 1
ATOM 1098 C CA . ASP A 1 149 ? 66.993 31.129 17.235 1.00 44.24 204 ASP A CA 1
ATOM 1099 C C . ASP A 1 149 ? 67.070 32.168 18.362 1.00 43.87 204 ASP A C 1
ATOM 1100 O O . ASP A 1 149 ? 67.336 31.834 19.523 1.00 43.84 204 ASP A O 1
ATOM 1105 N N . GLY A 1 150 ? 66.814 33.426 18.010 1.00 42.93 205 GLY A N 1
ATOM 1106 C CA . GLY A 1 150 ? 67.008 34.537 18.926 1.00 42.02 205 GLY A CA 1
ATOM 1107 C C . GLY A 1 150 ? 65.740 34.907 19.661 1.00 41.20 205 GLY A C 1
ATOM 1108 O O . GLY A 1 150 ? 64.650 34.445 19.297 1.00 40.77 205 GLY A O 1
ATOM 1109 N N . PRO A 1 151 ? 65.866 35.740 20.712 1.00 40.81 206 PRO A N 1
ATOM 1110 C CA . PRO A 1 151 ? 64.663 36.215 21.390 1.00 40.75 206 PRO A CA 1
ATOM 1111 C C . PRO A 1 151 ? 63.813 37.056 20.440 1.00 40.45 206 PRO A C 1
ATOM 1112 O O . PRO A 1 151 ? 64.288 37.460 19.377 1.00 40.27 206 PRO A O 1
ATOM 1116 N N . THR A 1 152 ? 62.563 37.296 20.813 1.00 40.61 207 THR A N 1
ATOM 1117 C CA . THR A 1 152 ? 61.672 38.163 20.033 1.00 40.35 207 THR A CA 1
ATOM 1118 C C . THR A 1 152 ? 61.879 39.617 20.472 1.00 40.09 207 THR A C 1
ATOM 1119 O O . THR A 1 152 ? 61.971 39.900 21.667 1.00 40.73 207 THR A O 1
ATOM 1123 N N . PHE A 1 153 ? 62.013 40.526 19.509 1.00 39.15 208 PHE A N 1
ATOM 1124 C CA . PHE A 1 153 ? 62.048 41.956 19.813 1.00 38.57 208 PHE A CA 1
ATOM 1125 C C . PHE A 1 153 ? 60.731 42.580 19.351 1.00 38.31 208 PHE A C 1
ATOM 1126 O O . PHE A 1 153 ? 59.984 41.964 18.571 1.00 37.03 208 PHE A O 1
ATOM 1134 N N . SER A 1 154 ? 60.421 43.770 19.853 1.00 38.06 209 SER A N 1
ATOM 1135 C CA . SER A 1 154 ? 59.148 44.408 19.498 1.00 39.02 209 SER A CA 1
ATOM 1136 C C . SER A 1 154 ? 59.297 45.912 19.319 1.00 39.77 209 SER A C 1
ATOM 1137 O O . SER A 1 154 ? 60.192 46.529 19.911 1.00 38.84 209 SER A O 1
ATOM 1140 N N . LYS A 1 155 ? 58.448 46.486 18.464 1.00 40.16 210 LYS A N 1
ATOM 1141 C CA . LYS A 1 155 ? 58.403 47.926 18.264 1.00 40.97 210 LYS A CA 1
ATOM 1142 C C . LYS A 1 155 ? 56.956 48.355 18.397 1.00 40.81 210 LYS A C 1
ATOM 1143 O O . LYS A 1 155 ? 56.091 47.846 17.683 1.00 39.77 210 LYS A O 1
ATOM 1149 N N . LYS A 1 156 ? 56.690 49.279 19.315 1.00 40.43 211 LYS A N 1
ATOM 1150 C CA . LYS A 1 156 ? 55.341 49.816 19.470 1.00 40.71 211 LYS A CA 1
ATOM 1151 C C . LYS A 1 156 ? 54.979 50.661 18.253 1.00 40.29 211 LYS A C 1
ATOM 1152 O O . LYS A 1 156 ? 55.765 51.511 17.828 1.00 39.84 211 LYS A O 1
ATOM 1158 N N . LEU A 1 157 ? 53.809 50.412 17.680 1.00 39.10 212 LEU A N 1
ATOM 1159 C CA . LEU A 1 157 ? 53.342 51.228 16.566 1.00 39.60 212 LEU A CA 1
ATOM 1160 C C . LEU A 1 157 ? 52.440 52.343 17.076 1.00 39.86 212 LEU A C 1
ATOM 1161 O O . LEU A 1 157 ? 51.682 52.162 18.035 1.00 40.24 212 LEU A O 1
ATOM 1166 N N . ASP A 1 158 ? 52.516 53.492 16.428 1.00 39.25 213 ASP A N 1
ATOM 1167 C CA . ASP A 1 158 ? 51.711 54.623 16.823 1.00 39.43 213 ASP A CA 1
ATOM 1168 C C . ASP A 1 158 ? 50.228 54.427 16.511 1.00 39.03 213 ASP A C 1
ATOM 1169 O O . ASP A 1 158 ? 49.876 54.057 15.383 1.00 39.40 213 ASP A O 1
ATOM 1174 N N . ASP A 1 159 ? 49.363 54.706 17.493 1.00 37.66 214 ASP A N 1
ATOM 1175 C CA . ASP A 1 159 ? 47.917 54.489 17.349 1.00 38.19 214 ASP A CA 1
ATOM 1176 C C . ASP A 1 159 ? 47.319 55.223 16.142 1.00 36.57 214 ASP A C 1
ATOM 1177 O O . ASP A 1 159 ? 46.476 54.673 15.438 1.00 35.64 214 ASP A O 1
ATOM 1182 N N . SER A 1 160 ? 47.712 56.470 15.925 1.00 35.94 215 SER A N 1
ATOM 1183 C CA . SER A 1 160 ? 47.102 57.218 14.831 1.00 35.65 215 SER A CA 1
ATOM 1184 C C . SER A 1 160 ? 47.637 56.733 13.480 1.00 35.55 215 SER A C 1
ATOM 1185 O O . SER A 1 160 ? 46.916 56.736 12.490 1.00 35.66 215 SER A O 1
ATOM 1188 N N . GLU A 1 161 ? 48.914 56.355 13.444 1.00 35.37 216 GLU A N 1
ATOM 1189 C CA . GLU A 1 161 ? 49.481 55.780 12.233 1.00 36.01 216 GLU A CA 1
ATOM 1190 C C . GLU A 1 161 ? 48.822 54.458 11.883 1.00 34.23 216 GLU A C 1
ATOM 1191 O O . GLU A 1 161 ? 48.564 54.212 10.700 1.00 33.99 216 GLU A O 1
ATOM 1197 N N . VAL A 1 162 ? 48.550 53.609 12.890 1.00 33.82 217 VAL A N 1
ATOM 1198 C CA . VAL A 1 162 ? 47.803 52.370 12.678 1.00 33.65 217 VAL A CA 1
ATOM 1199 C C . VAL A 1 162 ? 46.458 52.697 12.005 1.00 34.46 217 VAL A C 1
ATOM 1200 O O . VAL A 1 162 ? 46.071 52.069 10.988 1.00 35.29 217 VAL A O 1
ATOM 1204 N N . LYS A 1 163 ? 45.750 53.701 12.536 1.00 34.47 218 LYS A N 1
ATOM 1205 C CA . LYS A 1 163 ? 44.426 54.026 11.983 1.00 34.23 218 LYS A CA 1
ATOM 1206 C C . LYS A 1 163 ? 44.535 54.550 10.547 1.00 33.78 218 LYS A C 1
ATOM 1207 O O . LYS A 1 163 ? 43.770 54.141 9.675 1.00 34.83 218 LYS A O 1
ATOM 1213 N N . LYS A 1 164 ? 45.470 55.467 10.328 1.00 33.46 219 LYS A N 1
ATOM 1214 C CA . LYS A 1 164 ? 45.744 56.036 8.981 1.00 33.64 219 LYS A CA 1
ATOM 1215 C C . LYS A 1 164 ? 46.063 54.916 7.989 1.00 33.54 219 LYS A C 1
ATOM 1216 O O . LYS A 1 164 ? 45.479 54.848 6.917 1.00 33.84 219 LYS A O 1
ATOM 1222 N N . GLN A 1 165 ? 46.982 54.036 8.363 1.00 33.44 220 GLN A N 1
ATOM 1223 C CA . GLN A 1 165 ? 47.302 52.883 7.545 1.00 34.64 220 GLN A CA 1
ATOM 1224 C C . GLN A 1 165 ? 46.053 52.044 7.202 1.00 33.92 220 GLN A C 1
ATOM 1225 O O . GLN A 1 165 ? 45.831 51.719 6.032 1.00 34.27 220 GLN A O 1
ATOM 1231 N N . GLY A 1 166 ? 45.262 51.685 8.213 1.00 33.88 221 GLY A N 1
ATOM 1232 C CA . GLY A 1 166 ? 44.053 50.875 8.000 1.00 33.10 221 GLY A CA 1
ATOM 1233 C C . GLY A 1 166 ? 43.110 51.511 6.998 1.00 33.47 221 GLY A C 1
ATOM 1234 O O . GLY A 1 166 ? 42.604 50.841 6.093 1.00 33.12 221 GLY A O 1
ATOM 1235 N N . LYS A 1 167 ? 42.881 52.819 7.133 1.00 33.82 222 LYS A N 1
ATOM 1236 C CA . LYS A 1 167 ? 41.972 53.519 6.245 1.00 34.48 222 LYS A CA 1
ATOM 1237 C C . LYS A 1 167 ? 42.483 53.501 4.788 1.00 35.09 222 LYS A C 1
ATOM 1238 O O . LYS A 1 167 ? 41.708 53.236 3.860 1.00 34.53 222 LYS A O 1
ATOM 1244 N N . GLN A 1 168 ? 43.768 53.821 4.595 1.00 34.59 223 GLN A N 1
ATOM 1245 C CA . GLN A 1 168 ? 44.393 53.795 3.267 1.00 36.22 223 GLN A CA 1
ATOM 1246 C C . GLN A 1 168 ? 44.335 52.396 2.651 1.00 34.83 223 GLN A C 1
ATOM 1247 O O . GLN A 1 168 ? 44.067 52.226 1.440 1.00 32.47 223 GLN A O 1
ATOM 1261 N N . ALA A 1 170 ? 42.156 49.952 3.477 1.00 34.18 225 ALA A N 1
ATOM 1262 C CA . ALA A 1 170 ? 40.756 49.662 3.161 1.00 34.61 225 ALA A CA 1
ATOM 1263 C C . ALA A 1 170 ? 40.358 50.314 1.816 1.00 33.65 225 ALA A C 1
ATOM 1264 O O . ALA A 1 170 ? 39.636 49.706 1.027 1.00 33.65 225 ALA A O 1
ATOM 1266 N N . SER A 1 171 ? 40.795 51.542 1.579 1.00 34.80 226 SER A N 1
ATOM 1267 C CA . SER A 1 171 ? 40.505 52.228 0.305 1.00 35.01 226 SER A CA 1
ATOM 1268 C C . SER A 1 171 ? 41.056 51.447 -0.893 1.00 35.57 226 SER A C 1
ATOM 1269 O O . SER A 1 171 ? 40.405 51.340 -1.939 1.00 35.44 226 SER A O 1
ATOM 1272 N N . GLU A 1 172 ? 42.270 50.924 -0.755 1.00 35.64 227 GLU A N 1
ATOM 1273 C CA . GLU A 1 172 ? 42.885 50.175 -1.854 1.00 35.54 227 GLU A CA 1
ATOM 1274 C C . GLU A 1 172 ? 42.185 48.821 -2.065 1.00 34.74 227 GLU A C 1
ATOM 1275 O O . GLU A 1 172 ? 42.002 48.387 -3.195 1.00 34.01 227 GLU A O 1
ATOM 1281 N N . ILE A 1 173 ? 41.777 48.175 -0.974 1.00 34.22 228 ILE A N 1
ATOM 1282 C CA . ILE A 1 173 ? 41.005 46.932 -1.071 1.00 33.89 228 ILE A CA 1
ATOM 1283 C C . ILE A 1 173 ? 39.693 47.177 -1.812 1.00 34.77 228 ILE A C 1
ATOM 1284 O O . ILE A 1 173 ? 39.326 46.399 -2.694 1.00 34.89 228 ILE A O 1
ATOM 1289 N N . LEU A 1 174 ? 39.007 48.266 -1.465 1.00 34.56 229 LEU A N 1
ATOM 1290 C CA . LEU A 1 174 ? 37.737 48.582 -2.106 1.00 34.10 229 LEU A CA 1
ATOM 1291 C C . LEU A 1 174 ? 37.954 48.779 -3.613 1.00 34.51 229 LEU A C 1
ATOM 1292 O O . LEU A 1 174 ? 37.173 48.261 -4.413 1.00 34.63 229 LEU A O 1
ATOM 1297 N N . SER A 1 175 ? 39.015 49.491 -4.010 1.00 35.26 230 SER A N 1
ATOM 1298 C CA . SER A 1 175 ? 39.298 49.657 -5.459 1.00 36.28 230 SER A CA 1
ATOM 1299 C C . SER A 1 175 ? 39.515 48.316 -6.148 1.00 35.93 230 SER A C 1
ATOM 1300 O O . SER A 1 175 ? 39.071 48.108 -7.278 1.00 36.79 230 SER A O 1
ATOM 1303 N N . ARG A 1 176 ? 40.221 47.412 -5.480 1.00 35.75 231 ARG A N 1
ATOM 1304 C CA . ARG A 1 176 ? 40.484 46.105 -6.064 1.00 36.00 231 ARG A CA 1
ATOM 1305 C C . ARG A 1 176 ? 39.225 45.244 -6.183 1.00 35.80 231 ARG A C 1
ATOM 1306 O O . ARG A 1 176 ? 38.996 44.615 -7.239 1.00 36.29 231 ARG A O 1
ATOM 1314 N N . LEU A 1 177 ? 38.403 45.242 -5.133 1.00 34.84 232 LEU A N 1
ATOM 1315 C CA . LEU A 1 177 ? 37.100 44.558 -5.181 1.00 34.26 232 LEU A CA 1
ATOM 1316 C C . LEU A 1 177 ? 36.203 45.093 -6.298 1.00 34.43 232 LEU A C 1
ATOM 1317 O O . LEU A 1 177 ? 35.562 44.302 -6.988 1.00 33.23 232 LEU A O 1
ATOM 1322 N N . ARG A 1 178 ? 36.167 46.414 -6.485 1.00 34.40 233 ARG A N 1
ATOM 1323 C CA . ARG A 1 178 ? 35.250 46.981 -7.473 1.00 35.29 233 ARG A CA 1
ATOM 1324 C C . ARG A 1 178 ? 35.644 46.623 -8.907 1.00 36.62 233 ARG A C 1
ATOM 1325 O O . ARG A 1 178 ? 34.862 46.838 -9.830 1.00 35.35 233 ARG A O 1
ATOM 1333 N N . GLU A 1 179 ? 36.854 46.109 -9.092 1.00 37.85 234 GLU A N 1
ATOM 1334 C CA . GLU A 1 179 ? 37.276 45.660 -10.416 1.00 40.75 234 GLU A CA 1
ATOM 1335 C C . GLU A 1 179 ? 36.619 44.321 -10.749 1.00 40.60 234 GLU A C 1
ATOM 1336 O O . GLU A 1 179 ? 36.500 43.957 -11.916 1.00 40.91 234 GLU A O 1
ATOM 1342 N N . ASN A 1 180 ? 36.145 43.618 -9.731 1.00 40.44 235 ASN A N 1
ATOM 1343 C CA . ASN A 1 180 ? 35.409 42.376 -9.960 1.00 41.52 235 ASN A CA 1
ATOM 1344 C C . ASN A 1 180 ? 34.005 42.693 -10.467 1.00 42.10 235 ASN A C 1
ATOM 1345 O O . ASN A 1 180 ? 33.258 43.434 -9.828 1.00 41.80 235 ASN A O 1
ATOM 1350 N N . ASP A 1 181 ? 33.661 42.147 -11.631 1.00 43.28 236 ASP A N 1
ATOM 1351 C CA . ASP A 1 181 ? 32.376 42.447 -12.273 1.00 44.11 236 ASP A CA 1
ATOM 1352 C C . ASP A 1 181 ? 31.157 42.063 -11.427 1.00 43.46 236 ASP A C 1
ATOM 1353 O O . ASP A 1 181 ? 30.099 42.685 -11.540 1.00 43.55 236 ASP A O 1
ATOM 1358 N N . ASP A 1 182 ? 31.311 41.062 -10.567 1.00 42.31 237 ASP A N 1
ATOM 1359 C CA . ASP A 1 182 ? 30.225 40.673 -9.674 1.00 41.93 237 ASP A CA 1
ATOM 1360 C C . ASP A 1 182 ? 30.056 41.654 -8.515 1.00 41.03 237 ASP A C 1
ATOM 1361 O O . ASP A 1 182 ? 29.027 41.637 -7.834 1.00 40.50 237 ASP A O 1
ATOM 1366 N N . LEU A 1 183 ? 31.057 42.513 -8.306 1.00 40.12 238 LEU A N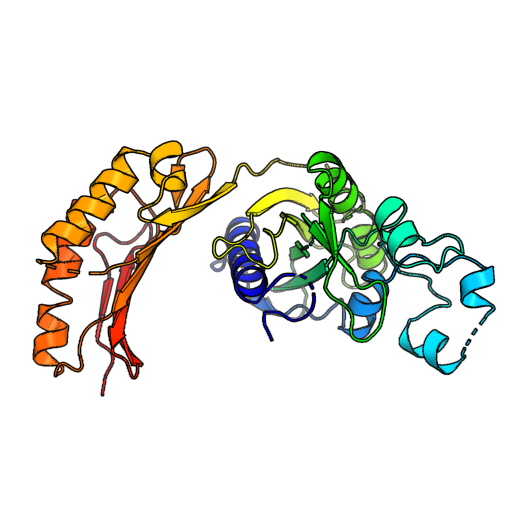 1
ATOM 1367 C CA . LEU A 1 183 ? 31.118 43.346 -7.099 1.00 39.34 238 LEU A CA 1
ATOM 1368 C C . LEU A 1 183 ? 31.031 44.846 -7.373 1.00 38.96 238 LEU A C 1
ATOM 1369 O O . LEU A 1 183 ? 31.427 45.655 -6.521 1.00 38.82 238 LEU A O 1
ATOM 1374 N N . LYS A 1 184 ? 30.525 45.207 -8.548 1.00 38.13 239 LYS A N 1
ATOM 1375 C CA . LYS A 1 184 ? 30.441 46.607 -8.952 1.00 38.79 239 LYS A CA 1
ATOM 1376 C C . LYS A 1 184 ? 29.512 47.432 -8.070 1.00 38.03 239 LYS A C 1
ATOM 1377 O O . LYS A 1 184 ? 29.710 48.637 -7.923 1.00 37.85 239 LYS A O 1
ATOM 1383 N N . ASP A 1 185 ? 28.498 46.796 -7.490 1.00 37.70 240 ASP A N 1
ATOM 1384 C CA . ASP A 1 185 ? 27.369 47.558 -6.954 1.00 37.53 240 ASP A CA 1
ATOM 1385 C C . ASP A 1 185 ? 27.068 47.394 -5.475 1.00 37.03 240 ASP A C 1
ATOM 1386 O O . ASP A 1 185 ? 26.537 48.332 -4.851 1.00 36.56 240 ASP A O 1
ATOM 1391 N N . ILE A 1 186 ? 27.415 46.231 -4.908 1.00 35.89 241 ILE A N 1
ATOM 1392 C CA . ILE A 1 186 ? 27.021 45.911 -3.554 1.00 34.32 241 ILE A CA 1
ATOM 1393 C C . ILE A 1 186 ? 27.614 46.888 -2.532 1.00 34.74 241 ILE A C 1
ATOM 1394 O O . ILE A 1 186 ? 28.728 47.399 -2.711 1.00 34.59 241 ILE A O 1
ATOM 1399 N N . PRO A 1 187 ? 26.866 47.146 -1.453 1.00 34.00 242 PRO A N 1
ATOM 1400 C CA . PRO A 1 187 ? 27.460 47.850 -0.331 1.00 33.09 242 PRO A CA 1
ATOM 1401 C C . PRO A 1 187 ? 28.571 46.974 0.241 1.00 32.11 242 PRO A C 1
ATOM 1402 O O . PRO A 1 187 ? 28.437 45.730 0.229 1.00 31.10 242 PRO A O 1
ATOM 1406 N N . ILE A 1 188 ? 29.642 47.599 0.724 1.00 31.31 243 ILE A N 1
ATOM 1407 C CA . ILE A 1 188 ? 30.768 46.881 1.350 1.00 31.25 243 ILE A CA 1
ATOM 1408 C C . ILE A 1 188 ? 31.181 47.659 2.574 1.00 32.41 243 ILE A C 1
ATOM 1409 O O . ILE A 1 188 ? 31.564 48.840 2.489 1.00 32.01 243 ILE A O 1
ATOM 1414 N N . HIS A 1 189 ? 31.068 46.995 3.722 1.00 32.72 244 HIS A N 1
ATOM 1415 C CA . HIS A 1 189 ? 31.407 47.593 4.979 1.00 33.64 244 HIS A CA 1
ATOM 1416 C C . HIS A 1 189 ? 32.864 47.271 5.333 1.00 33.67 244 HIS A C 1
ATOM 1417 O O . HIS A 1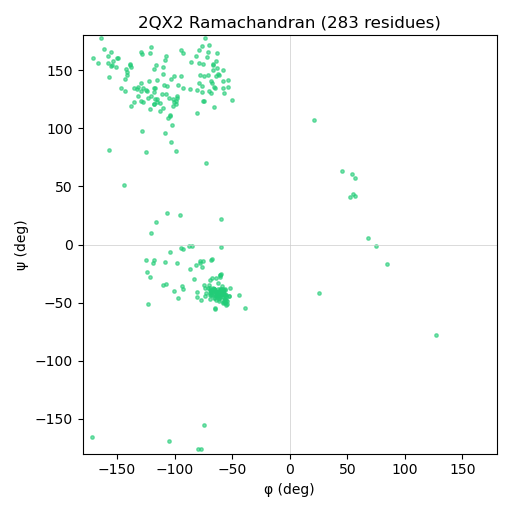 189 ? 33.302 46.120 5.192 1.00 34.46 244 HIS A O 1
ATOM 1424 N N . PHE A 1 190 ? 33.607 48.283 5.781 1.00 34.05 245 PHE A N 1
ATOM 1425 C CA . PHE A 1 190 ? 34.979 48.092 6.259 1.00 34.20 245 PHE A CA 1
ATOM 1426 C C . PHE A 1 190 ? 35.084 48.417 7.752 1.00 34.59 245 PHE A C 1
ATOM 1427 O O . PHE A 1 190 ? 34.495 49.381 8.217 1.00 33.89 245 PHE A O 1
ATOM 1435 N N . ALA A 1 191 ? 35.870 47.633 8.478 1.00 33.67 246 ALA A N 1
ATOM 1436 C CA . ALA A 1 191 ? 36.168 47.958 9.862 1.00 34.19 246 ALA A CA 1
ATOM 1437 C C . ALA A 1 191 ? 37.610 47.616 10.156 1.00 33.93 246 ALA A C 1
ATOM 1438 O O . ALA A 1 191 ? 38.112 46.614 9.653 1.00 35.71 246 ALA A O 1
ATOM 1440 N N . ILE A 1 192 ? 38.230 48.423 11.013 1.00 35.43 247 ILE A N 1
ATOM 1441 C CA . ILE A 1 192 ? 39.648 48.336 11.378 1.00 34.99 247 ILE A CA 1
ATOM 1442 C C . ILE A 1 192 ? 39.749 47.977 12.852 1.00 35.36 247 ILE A C 1
ATOM 1443 O O . ILE A 1 192 ? 39.230 48.682 13.722 1.00 35.68 247 ILE A O 1
ATOM 1448 N N . TYR A 1 193 ? 40.439 46.878 13.096 1.00 34.90 248 TYR A N 1
ATOM 1449 C CA . TYR A 1 193 ? 40.669 46.328 14.430 1.00 35.70 248 TYR A CA 1
ATOM 1450 C C . TYR A 1 193 ? 42.135 46.469 14.788 1.00 36.50 248 TYR A C 1
ATOM 1451 O O . TYR A 1 193 ? 43.025 46.044 14.027 1.00 36.68 248 TYR A O 1
ATOM 1460 N N . LYS A 1 194 ? 42.383 47.016 15.973 1.00 35.54 249 LYS A N 1
ATOM 1461 C CA . LYS A 1 194 ? 43.725 47.091 16.513 1.00 35.54 249 LYS A CA 1
ATOM 1462 C C . LYS A 1 194 ? 43.943 46.054 17.602 1.00 35.80 249 LYS A C 1
ATOM 1463 O O . LYS A 1 194 ? 43.330 46.121 18.658 1.00 35.88 249 LYS A O 1
ATOM 1469 N N . GLN A 1 195 ? 44.789 45.082 17.302 1.00 35.82 250 GLN A N 1
ATOM 1470 C CA . GLN A 1 195 ? 45.139 44.018 18.238 1.00 36.74 250 GLN A CA 1
ATOM 1471 C C . GLN A 1 195 ? 45.835 44.550 19.461 1.00 36.60 250 GLN A C 1
ATOM 1472 O O . GLN A 1 195 ? 46.507 45.586 19.400 1.00 36.23 250 GLN A O 1
ATOM 1478 N N . SER A 1 196 ? 45.690 43.831 20.579 1.00 37.18 251 SER A N 1
ATOM 1479 C CA . SER A 1 196 ? 46.499 44.107 21.762 1.00 36.56 251 SER A CA 1
ATOM 1480 C C . SER A 1 196 ? 47.882 43.470 21.556 1.00 37.03 251 SER A C 1
ATOM 1481 O O . SER A 1 196 ? 48.165 42.923 20.482 1.00 36.73 251 SER A O 1
ATOM 1484 N N . SER A 1 197 ? 48.750 43.543 22.565 1.00 36.39 252 SER A N 1
ATOM 1485 C CA . SER A 1 197 ? 50.083 42.919 22.448 1.00 36.87 252 SER A CA 1
ATOM 1486 C C . SER A 1 197 ? 49.961 41.392 22.512 1.00 37.23 252 SER A C 1
ATOM 1487 O O . SER A 1 197 ? 48.946 40.872 22.987 1.00 35.33 252 SER A O 1
ATOM 1490 N N . GLU A 1 198 ? 50.985 40.672 22.049 1.00 38.20 253 GLU A N 1
ATOM 1491 C CA . GLU A 1 198 ? 50.900 39.206 22.026 1.00 39.91 253 GLU A CA 1
ATOM 1492 C C . GLU A 1 198 ? 50.718 38.622 23.422 1.00 39.47 253 GLU A C 1
ATOM 1493 O O . GLU A 1 198 ? 50.147 37.539 23.571 1.00 38.64 253 GLU A O 1
ATOM 1499 N N . ASP A 1 199 ? 51.182 39.354 24.437 1.00 39.80 254 ASP A N 1
ATOM 1500 C CA . ASP A 1 199 ? 51.153 38.864 25.807 1.00 40.68 254 ASP A CA 1
ATOM 1501 C C . ASP A 1 199 ? 49.912 39.311 26.599 1.00 40.77 254 ASP A C 1
ATOM 1502 O O . ASP A 1 199 ? 49.734 38.934 27.752 1.00 40.70 254 ASP A O 1
ATOM 1507 N N . SER A 1 200 ? 49.063 40.123 25.981 1.00 41.15 255 SER A N 1
ATOM 1508 C CA . SER A 1 200 ? 47.888 40.647 26.657 1.00 41.81 255 SER A CA 1
ATOM 1509 C C . SER A 1 200 ? 46.822 39.567 26.812 1.00 42.24 255 SER A C 1
ATOM 1510 O O . SER A 1 200 ? 46.558 38.825 25.878 1.00 43.22 255 SER A O 1
ATOM 1513 N N A ILE A 1 201 ? 46.184 39.334 27.954 0.80 43.50 256 ILE A N 1
ATOM 1514 N N B ILE A 1 201 ? 46.203 39.671 27.992 0.20 41.69 256 ILE A N 1
ATOM 1515 C CA A ILE A 1 201 ? 45.072 38.331 27.837 0.80 43.52 256 ILE A CA 1
ATOM 1516 C CA B ILE A 1 201 ? 45.087 38.896 28.501 0.20 41.02 256 ILE A CA 1
ATOM 1517 C C A ILE A 1 201 ? 43.827 39.023 27.262 0.80 43.08 256 ILE A C 1
ATOM 1518 C C B ILE A 1 201 ? 43.735 39.588 28.208 0.20 40.49 256 ILE A C 1
ATOM 1519 O O A ILE A 1 201 ? 43.033 38.440 26.492 0.80 42.22 256 ILE A O 1
ATOM 1520 O O B ILE A 1 201 ? 42.681 38.995 28.436 0.20 40.60 256 ILE A O 1
ATOM 1529 N N A THR A 1 202 ? 43.701 40.307 27.600 0.70 41.96 257 THR A N 1
ATOM 1530 N N B THR A 1 202 ? 43.763 40.836 27.726 0.30 39.93 257 THR A N 1
ATOM 1531 C CA A THR A 1 202 ? 42.689 41.195 27.019 0.70 41.46 257 THR A CA 1
ATOM 1532 C CA B THR A 1 202 ? 42.603 41.401 27.021 0.30 39.24 257 THR A CA 1
ATOM 1533 C C A THR A 1 202 ? 42.946 41.400 25.519 0.70 40.53 257 THR A C 1
ATOM 1534 C C B THR A 1 202 ? 42.911 41.478 25.525 0.30 39.48 257 THR A C 1
ATOM 1535 O O A THR A 1 202 ? 44.066 41.751 25.121 0.70 40.21 257 THR A O 1
ATOM 1536 O O B THR A 1 202 ? 44.037 41.808 25.140 0.30 39.36 257 THR A O 1
ATOM 1543 N N . PRO A 1 203 ? 41.914 41.167 24.673 1.00 39.87 258 PRO A N 1
ATOM 1544 C CA . PRO A 1 203 ? 42.101 41.314 23.233 1.00 39.24 258 PRO A CA 1
ATOM 1545 C C . PRO A 1 203 ? 42.066 42.781 22.796 1.00 39.01 258 PRO A C 1
ATOM 1546 O O . PRO A 1 203 ? 41.857 43.675 23.632 1.00 38.06 258 PRO A O 1
ATOM 1550 N N . GLY A 1 204 ? 42.303 43.036 21.511 1.00 37.98 259 GLY A N 1
ATOM 1551 C CA . GLY A 1 204 ? 42.229 44.407 21.010 1.00 37.56 259 GLY A CA 1
ATOM 1552 C C . GLY A 1 204 ? 40.814 44.945 20.855 1.00 37.94 259 GLY A C 1
ATOM 1553 O O . GLY A 1 204 ? 39.875 44.487 21.529 1.00 38.10 259 GLY A O 1
ATOM 1554 N N . GLU A 1 205 ? 40.658 45.925 19.964 1.00 37.76 260 GLU A N 1
ATOM 1555 C CA . GLU A 1 205 ? 39.366 46.570 19.748 1.00 38.76 260 GLU A CA 1
ATOM 1556 C C . GLU A 1 205 ? 39.241 47.162 18.367 1.00 37.04 260 GLU A C 1
ATOM 1557 O O . GLU A 1 205 ? 40.227 47.503 17.746 1.00 37.46 260 GLU A O 1
ATOM 1563 N N . PHE A 1 206 ? 38.008 47.283 17.899 1.00 36.43 261 PHE A N 1
ATOM 1564 C CA . PHE A 1 206 ? 37.746 48.027 16.690 1.00 36.04 261 PHE A CA 1
ATOM 1565 C C . PHE A 1 206 ? 37.937 49.503 16.971 1.00 36.15 261 PHE A C 1
ATOM 1566 O O . PHE A 1 206 ? 37.695 49.972 18.095 1.00 36.45 261 PHE A O 1
ATOM 1574 N N . ILE A 1 207 ? 38.425 50.222 15.963 1.00 35.67 262 ILE A N 1
ATOM 1575 C CA . ILE A 1 207 ? 38.765 51.620 16.136 1.00 35.68 262 ILE A CA 1
ATOM 1576 C C . ILE A 1 207 ? 38.048 52.558 15.157 1.00 35.66 262 ILE A C 1
ATOM 1577 O O . ILE A 1 207 ? 37.940 53.756 15.418 1.00 36.27 262 ILE A O 1
ATOM 1582 N N . THR A 1 208 ? 37.613 52.029 14.014 1.00 34.74 263 THR A N 1
ATOM 1583 C CA . THR A 1 208 ? 36.908 52.855 13.006 1.00 34.28 263 THR A CA 1
ATOM 1584 C C . THR A 1 208 ? 36.248 51.920 11.998 1.00 33.72 263 THR A C 1
ATOM 1585 O O . THR A 1 208 ? 36.649 50.753 11.859 1.00 33.82 263 THR A O 1
ATOM 1589 N N . GLN A 1 209 ? 35.215 52.427 11.341 1.00 33.60 264 GLN A N 1
ATOM 1590 C CA . GLN A 1 209 ? 34.513 51.721 10.280 1.00 33.87 264 GLN A CA 1
ATOM 1591 C C . GLN A 1 209 ? 33.938 52.689 9.250 1.00 33.51 264 GLN A C 1
ATOM 1592 O O . GLN A 1 209 ? 33.753 53.904 9.516 1.00 34.55 264 GLN A O 1
ATOM 1598 N N . ALA A 1 210 ? 33.643 52.153 8.058 1.00 34.17 265 ALA A N 1
ATOM 1599 C CA . ALA A 1 210 ? 33.044 52.950 6.977 1.00 33.48 265 ALA A CA 1
ATOM 1600 C C . ALA A 1 210 ? 32.324 52.013 6.009 1.00 33.56 265 ALA A C 1
ATOM 1601 O O . ALA A 1 210 ? 32.765 50.901 5.792 1.00 34.16 265 ALA A O 1
ATOM 1603 N N . THR A 1 211 ? 31.205 52.456 5.452 1.00 34.05 266 THR A N 1
ATOM 1604 C CA . THR A 1 211 ? 30.455 51.654 4.489 1.00 33.78 266 THR A CA 1
ATOM 1605 C C . THR A 1 211 ? 30.523 52.311 3.122 1.00 33.88 266 THR A C 1
ATOM 1606 O O . THR A 1 211 ? 30.133 53.476 2.969 1.00 33.91 266 THR A O 1
ATOM 1610 N N . ALA A 1 212 ? 31.027 51.583 2.131 1.00 33.46 267 ALA A N 1
ATOM 1611 C CA . ALA A 1 212 ? 30.864 52.032 0.767 1.00 34.30 267 ALA A CA 1
ATOM 1612 C C . ALA A 1 212 ? 29.450 51.601 0.404 1.00 34.28 267 ALA A C 1
ATOM 1613 O O . ALA A 1 212 ? 29.138 50.394 0.374 1.00 33.75 267 ALA A O 1
ATOM 1615 N N . GLU A 1 213 ? 28.574 52.587 0.196 1.00 34.32 268 GLU A N 1
ATOM 1616 C CA . GLU A 1 213 ? 27.191 52.307 -0.207 1.00 34.68 268 GLU A CA 1
ATOM 1617 C C . GLU A 1 213 ? 27.181 51.958 -1.678 1.00 35.74 268 GLU A C 1
ATOM 1618 O O . GLU A 1 213 ? 28.233 51.888 -2.287 1.00 36.32 268 GLU A O 1
ATOM 1624 N N . LYS A 1 214 ? 25.998 51.755 -2.245 1.00 36.69 269 LYS A N 1
ATOM 1625 C CA . LYS A 1 214 ? 25.856 51.177 -3.580 1.00 37.64 269 LYS A CA 1
ATOM 1626 C C . LYS A 1 214 ? 26.713 51.817 -4.673 1.00 37.74 269 LYS A C 1
ATOM 1627 O O . LYS A 1 214 ? 26.631 53.032 -4.918 1.00 37.02 269 LYS A O 1
ATOM 1633 N N . SER A 1 215 ? 27.507 50.974 -5.329 1.00 37.15 270 SER A N 1
ATOM 1634 C CA . SER A 1 215 ? 28.358 51.359 -6.452 1.00 36.30 270 SER A CA 1
ATOM 1635 C C . SER A 1 215 ? 29.527 52.295 -6.097 1.00 36.11 270 SER A C 1
ATOM 1636 O O . SER A 1 215 ? 30.258 52.729 -6.988 1.00 36.61 270 SER A O 1
ATOM 1639 N N . GLN A 1 216 ? 29.731 52.584 -4.815 1.00 35.00 271 GLN A N 1
ATOM 1640 C CA . GLN A 1 216 ? 30.783 53.522 -4.429 1.00 34.22 271 GLN A CA 1
ATOM 1641 C C . GLN A 1 216 ? 32.172 52.882 -4.410 1.00 35.27 271 GLN A C 1
ATOM 1642 O O . GLN A 1 216 ? 32.375 51.790 -3.826 1.00 34.36 271 GLN A O 1
ATOM 1648 N N . THR A 1 217 ? 33.125 53.587 -5.028 1.00 35.44 272 THR A N 1
ATOM 1649 C CA . THR A 1 217 ? 34.503 53.084 -5.176 1.00 36.40 272 THR A CA 1
ATOM 1650 C C . THR A 1 217 ? 35.497 53.750 -4.220 1.00 36.30 272 THR A C 1
ATOM 1651 O O . THR A 1 217 ? 36.656 53.346 -4.153 1.00 35.41 272 THR A O 1
ATOM 1655 N N . LYS A 1 218 ? 35.035 54.763 -3.491 1.00 37.18 273 LYS A N 1
ATOM 1656 C CA . LYS A 1 218 ? 35.859 55.506 -2.531 1.00 39.02 273 LYS A CA 1
ATOM 1657 C C . LYS A 1 218 ? 35.301 55.354 -1.132 1.00 40.15 273 LYS A C 1
ATOM 1658 O O . LYS A 1 218 ? 34.103 55.177 -0.971 1.00 41.68 273 LYS A O 1
ATOM 1664 N N . LEU A 1 219 ? 36.170 55.419 -0.130 1.00 41.40 274 LEU A N 1
ATOM 1665 C CA . LEU A 1 219 ? 35.743 55.606 1.259 1.00 42.53 274 LEU A CA 1
ATOM 1666 C C . LEU A 1 219 ? 36.100 57.033 1.771 1.00 44.72 274 LEU A C 1
ATOM 1667 O O . LEU A 1 219 ? 37.205 57.223 2.355 1.00 46.86 274 LEU A O 1
ATOM 1672 N N . GLU A 1 221 ? 34.665 58.556 4.287 1.00 41.94 276 GLU A N 1
ATOM 1673 C CA . GLU A 1 221 ? 33.977 59.010 5.490 1.00 41.32 276 GLU A CA 1
ATOM 1674 C C . GLU A 1 221 ? 33.922 57.940 6.593 1.00 40.38 276 GLU A C 1
ATOM 1675 O O . GLU A 1 221 ? 33.152 56.990 6.533 1.00 40.56 276 GLU A O 1
ATOM 1681 N N . TRP A 1 222 ? 34.714 58.132 7.630 1.00 38.94 277 TRP A N 1
ATOM 1682 C CA . TRP A 1 222 ? 34.907 57.097 8.614 1.00 38.02 277 TRP A CA 1
ATOM 1683 C C . TRP A 1 222 ? 34.233 57.501 9.930 1.00 38.31 277 TRP A C 1
ATOM 1684 O O . TRP A 1 222 ? 34.079 58.685 10.220 1.00 36.62 277 TRP A O 1
ATOM 1695 N N . HIS A 1 223 ? 33.838 56.515 10.719 1.00 37.95 278 HIS A N 1
ATOM 1696 C CA . HIS A 1 223 ? 33.211 56.753 12.010 1.00 39.15 278 HIS A CA 1
ATOM 1697 C C . HIS A 1 223 ? 34.031 56.088 13.077 1.00 38.51 278 HIS A C 1
ATOM 1698 O O . HIS A 1 223 ? 34.171 54.865 13.069 1.00 37.87 278 HIS A O 1
ATOM 1705 N N . ASN A 1 224 ? 34.599 56.877 13.988 1.00 37.72 279 ASN A N 1
ATOM 1706 C CA . ASN A 1 224 ? 35.383 56.251 15.041 1.00 38.16 279 ASN A CA 1
ATOM 1707 C C . ASN A 1 224 ? 34.535 55.270 15.826 1.00 37.84 279 ASN A C 1
ATOM 1708 O O . ASN A 1 224 ? 33.303 55.411 15.931 1.00 36.80 279 ASN A O 1
ATOM 1713 N N . ILE A 1 225 ? 35.204 54.254 16.335 1.00 37.81 280 ILE A N 1
ATOM 1714 C CA . ILE A 1 225 ? 34.603 53.358 17.295 1.00 38.21 280 ILE A CA 1
ATOM 1715 C C . ILE A 1 225 ? 35.424 53.534 18.556 1.00 38.97 280 ILE A C 1
ATOM 1716 O O . ILE A 1 225 ? 36.649 53.376 18.529 1.00 40.57 280 ILE A O 1
ATOM 1721 N N . ASN A 1 226 ? 34.747 53.856 19.651 1.00 38.97 281 ASN A N 1
ATOM 1722 C CA . ASN A 1 226 ? 35.402 54.032 20.933 1.00 39.37 281 ASN A CA 1
ATOM 1723 C C . ASN A 1 226 ? 35.151 52.811 21.809 1.00 39.03 281 ASN A C 1
ATOM 1724 O O . ASN A 1 226 ? 34.157 52.749 22.547 1.00 39.30 281 ASN A O 1
ATOM 1729 N N . GLU A 1 227 ? 36.028 51.822 21.682 1.00 38.36 282 GLU A N 1
ATOM 1730 C CA . GLU A 1 227 ? 35.765 50.511 22.259 1.00 38.88 282 GLU A CA 1
ATOM 1731 C C . GLU A 1 227 ? 36.968 50.100 23.078 1.00 38.83 282 GLU A C 1
ATOM 1732 O O . GLU A 1 227 ? 38.117 50.286 22.643 1.00 37.51 282 GLU A O 1
ATOM 1738 N N . LYS A 1 228 ? 36.685 49.509 24.238 1.00 38.10 283 LYS A N 1
ATOM 1739 C CA . LYS A 1 228 ? 37.718 48.953 25.100 1.00 37.71 283 LYS A CA 1
ATOM 1740 C C . LYS A 1 228 ? 37.302 47.585 25.596 1.00 37.56 283 LYS A C 1
ATOM 1741 O O . LYS A 1 228 ? 36.248 47.448 26.200 1.00 36.64 283 LYS A O 1
ATOM 1747 N N . SER A 1 229 ? 38.136 46.582 25.323 1.00 38.00 284 SER A N 1
ATOM 1748 C CA . SER A 1 229 ? 37.950 45.233 25.859 1.00 38.51 284 SER A CA 1
ATOM 1749 C C . SER A 1 229 ? 38.450 45.271 27.281 1.00 37.53 284 SER A C 1
ATOM 1750 O O . SER A 1 229 ? 39.484 45.920 27.548 1.00 37.68 284 SER A O 1
ATOM 1753 N N . ALA A 1 230 ? 37.729 44.614 28.195 1.00 35.81 285 ALA A N 1
ATOM 1754 C CA . ALA A 1 230 ? 38.145 44.524 29.586 1.00 35.41 285 ALA A CA 1
ATOM 1755 C C . ALA A 1 230 ? 37.863 43.164 30.209 1.00 35.12 285 ALA A C 1
ATOM 1756 O O . ALA A 1 230 ? 36.881 42.525 29.894 1.00 34.23 285 ALA A O 1
ATOM 1758 N N . LEU A 1 231 ? 38.708 42.772 31.145 1.00 35.58 286 LEU A N 1
ATOM 1759 C CA . LEU A 1 231 ? 38.418 41.624 32.006 1.00 36.92 286 LEU A CA 1
ATOM 1760 C C . LEU A 1 231 ? 37.573 42.087 33.205 1.00 36.46 286 LEU A C 1
ATOM 1761 O O . LEU A 1 231 ? 37.584 43.264 33.565 1.00 36.40 286 LEU A O 1
ATOM 1766 N N . LEU A 1 232 ? 36.837 41.154 33.803 1.00 36.04 287 LEU A N 1
ATOM 1767 C CA . LEU A 1 232 ? 36.088 41.415 35.026 1.00 35.12 287 LEU A CA 1
ATOM 1768 C C . LEU A 1 232 ? 36.407 40.350 36.080 1.00 35.22 287 LEU A C 1
ATOM 1769 O O . LEU A 1 232 ? 36.416 39.158 35.761 1.00 34.66 287 LEU A O 1
ATOM 1774 N N . PRO A 1 233 ? 36.708 40.767 37.329 1.00 35.21 288 PRO A N 1
ATOM 1775 C CA . PRO A 1 233 ? 36.899 42.161 37.713 1.00 35.40 288 PRO A CA 1
ATOM 1776 C C . PRO A 1 233 ? 38.285 42.610 37.282 1.00 35.13 288 PRO A C 1
ATOM 1777 O O . PRO A 1 233 ? 39.173 41.763 37.105 1.00 35.13 288 PRO A O 1
ATOM 1781 N N . SER A 1 234 ? 38.469 43.916 37.093 1.00 34.97 289 SER A N 1
ATOM 1782 C CA . SER A 1 234 ? 39.793 44.461 36.801 1.00 34.07 289 SER A CA 1
ATOM 1783 C C . SER A 1 234 ? 39.851 45.948 37.064 1.00 34.64 289 SER A C 1
ATOM 1784 O O . SER A 1 234 ? 38.817 46.604 37.261 1.00 34.45 289 SER A O 1
ATOM 1787 N N . SER A 1 235 ? 41.073 46.472 37.059 1.00 34.10 290 SER A N 1
ATOM 1788 C CA . SER A 1 235 ? 41.285 47.906 37.114 1.00 35.28 290 SER A CA 1
ATOM 1789 C C . SER A 1 235 ? 40.675 48.568 35.893 1.00 35.29 290 SER A C 1
ATOM 1790 O O . SER A 1 235 ? 40.111 49.653 35.991 1.00 36.17 290 SER A O 1
ATOM 1793 N N . THR A 1 236 ? 40.785 47.920 34.739 1.00 35.33 291 THR A N 1
ATOM 1794 C CA . THR A 1 236 ? 40.226 48.476 33.518 1.00 35.66 291 THR A CA 1
ATOM 1795 C C . THR A 1 236 ? 38.707 48.627 33.668 1.00 35.88 291 THR A C 1
ATOM 1796 O O . THR A 1 236 ? 38.161 49.687 33.369 1.00 35.71 291 THR A O 1
ATOM 1800 N N . ALA A 1 237 ? 38.043 47.587 34.174 1.00 35.50 292 ALA A N 1
ATOM 1801 C CA . ALA A 1 237 ? 36.606 47.649 34.377 1.00 35.52 292 ALA A CA 1
ATOM 1802 C C . ALA A 1 237 ? 36.231 48.702 35.411 1.00 35.72 292 ALA A C 1
ATOM 1803 O O . ALA A 1 237 ? 35.280 49.439 35.202 1.00 35.99 292 ALA A O 1
ATOM 1805 N N . ALA A 1 238 ? 36.977 48.773 36.522 1.00 36.70 293 ALA A N 1
ATOM 1806 C CA . ALA A 1 238 ? 36.759 49.805 37.540 1.00 37.77 293 ALA A CA 1
ATOM 1807 C C . ALA A 1 238 ? 36.884 51.214 36.952 1.00 38.59 293 ALA A C 1
ATOM 1808 O O . ALA A 1 238 ? 36.130 52.127 37.318 1.00 39.30 293 ALA A O 1
ATOM 1810 N N . ASP A 1 239 ? 37.850 51.370 36.052 1.00 38.78 294 ASP A N 1
ATOM 1811 C CA . ASP A 1 239 ? 38.148 52.636 35.390 1.00 39.46 294 ASP A CA 1
ATOM 1812 C C . ASP A 1 239 ? 36.934 53.034 34.522 1.00 39.91 294 ASP A C 1
ATOM 1813 O O . ASP A 1 239 ? 36.358 54.109 34.712 1.00 39.87 294 ASP A O 1
ATOM 1818 N N . TYR A 1 240 ? 36.508 52.151 33.622 1.00 39.28 295 TYR A N 1
ATOM 1819 C CA . TYR A 1 240 ? 35.420 52.478 32.704 1.00 40.11 295 TYR A CA 1
ATOM 1820 C C . TYR A 1 240 ? 34.021 52.501 33.336 1.00 40.49 295 TYR A C 1
ATOM 1821 O O . TYR A 1 240 ? 33.184 53.322 32.950 1.00 41.44 295 TYR A O 1
ATOM 1830 N N . ASP A 1 241 ? 33.757 51.593 34.272 1.00 40.15 296 ASP A N 1
ATOM 1831 C CA . ASP A 1 241 ? 32.425 51.464 34.846 1.00 40.42 296 ASP A CA 1
ATOM 1832 C C . ASP A 1 241 ? 32.547 50.808 36.198 1.00 40.90 296 ASP A C 1
ATOM 1833 O O . ASP A 1 241 ? 32.331 49.592 36.348 1.00 39.48 296 ASP A O 1
ATOM 1838 N N . GLU A 1 242 ? 32.886 51.631 37.186 1.00 41.55 297 GLU A N 1
ATOM 1839 C CA . GLU A 1 242 ? 33.062 51.193 38.564 1.00 42.88 297 GLU A CA 1
ATOM 1840 C C . GLU A 1 242 ? 31.881 50.391 39.129 1.00 42.68 297 GLU A C 1
ATOM 1841 O O . GLU A 1 242 ? 32.086 49.432 39.906 1.00 42.38 297 GLU A O 1
ATOM 1847 N N . ASN A 1 243 ? 30.655 50.770 38.755 1.00 42.72 298 ASN A N 1
ATOM 1848 C CA . ASN A 1 243 ? 29.470 50.080 39.287 1.00 43.10 298 ASN A CA 1
ATOM 1849 C C . ASN A 1 243 ? 29.378 48.652 38.769 1.00 42.52 298 ASN A C 1
ATOM 1850 O O . ASN A 1 243 ? 29.016 47.745 39.517 1.00 42.00 298 ASN A O 1
ATOM 1855 N N . LEU A 1 244 ? 29.703 48.468 37.491 1.00 41.24 299 LEU A N 1
ATOM 1856 C CA . LEU A 1 244 ? 29.720 47.131 36.909 1.00 40.33 299 LEU A CA 1
ATOM 1857 C C . LEU A 1 244 ? 30.776 46.273 37.588 1.00 39.45 299 LEU A C 1
ATOM 1858 O O . LEU A 1 244 ? 30.525 45.102 37.898 1.00 38.46 299 LE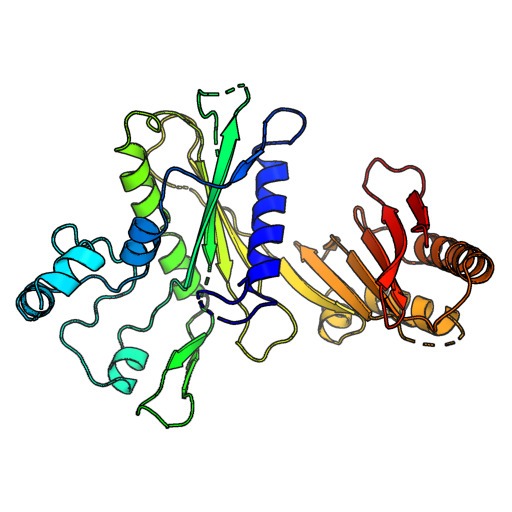U A O 1
ATOM 1863 N N . ASN A 1 245 ? 31.953 46.859 37.808 1.00 38.09 300 ASN A N 1
ATOM 1864 C CA . ASN A 1 245 ? 33.038 46.126 38.415 1.00 37.41 300 ASN A CA 1
ATOM 1865 C C . ASN A 1 245 ? 32.660 45.711 39.842 1.00 37.81 300 ASN A C 1
ATOM 1866 O O . ASN A 1 245 ? 32.909 44.579 40.254 1.00 37.19 300 ASN A O 1
ATOM 1871 N N . ASN A 1 246 ? 32.038 46.630 40.580 1.00 38.09 301 ASN A N 1
ATOM 1872 C CA . ASN A 1 246 ? 31.611 46.360 41.947 1.00 38.87 301 ASN A CA 1
ATOM 1873 C C . ASN A 1 246 ? 30.518 45.294 41.944 1.00 38.90 301 ASN A C 1
ATOM 1874 O O . ASN A 1 246 ? 30.557 44.389 42.749 1.00 38.60 301 ASN A O 1
ATOM 1879 N N . ASN A 1 247 ? 29.577 45.402 41.011 1.00 39.26 302 ASN A N 1
ATOM 1880 C CA . ASN A 1 247 ? 28.522 44.401 40.853 1.00 40.15 302 ASN A CA 1
ATOM 1881 C C . ASN A 1 247 ? 29.045 43.008 40.532 1.00 39.58 302 ASN A C 1
ATOM 1882 O O . ASN A 1 247 ? 28.585 42.028 41.115 1.00 39.58 302 ASN A O 1
ATOM 1887 N N . PHE A 1 248 ? 30.017 42.924 39.625 1.00 39.12 303 PHE A N 1
ATOM 1888 C CA . PHE A 1 248 ? 30.648 41.645 39.312 1.00 38.80 303 PHE A CA 1
ATOM 1889 C C . PHE A 1 248 ? 31.327 41.066 40.552 1.00 38.75 303 PHE A C 1
ATOM 1890 O O . PHE A 1 248 ? 31.128 39.899 40.874 1.00 38.03 303 PHE A O 1
ATOM 1898 N N . LYS A 1 249 ? 32.084 41.889 41.280 1.00 38.86 304 LYS A N 1
ATOM 1899 C CA . LYS A 1 249 ? 32.717 41.433 42.520 1.00 39.30 304 LYS A CA 1
ATOM 1900 C C . LYS A 1 249 ? 31.687 40.909 43.527 1.00 39.27 304 LYS A C 1
ATOM 1901 O O . LYS A 1 249 ? 31.907 39.890 44.185 1.00 39.29 304 LYS A O 1
ATOM 1907 N N . GLN A 1 250 ? 30.554 41.603 43.628 1.00 39.52 305 GLN A N 1
ATOM 1908 C CA . GLN A 1 250 ? 29.465 41.193 44.507 1.00 39.91 305 GLN A CA 1
ATOM 1909 C C . GLN A 1 250 ? 28.762 39.904 44.018 1.00 40.00 305 GLN A C 1
ATOM 1910 O O . GLN A 1 250 ? 28.367 39.072 44.830 1.00 38.99 305 GLN A O 1
ATOM 1916 N N . PHE A 1 251 ? 28.614 39.758 42.699 1.00 39.52 306 PHE A N 1
ATOM 1917 C CA . PHE A 1 251 ? 28.134 38.517 42.073 1.00 40.00 306 PHE A CA 1
ATOM 1918 C C . PHE A 1 251 ? 29.019 37.353 42.521 1.00 40.85 306 PHE A C 1
ATOM 1919 O O . PHE A 1 251 ? 28.518 36.345 43.050 1.00 40.07 306 PHE A O 1
ATOM 1927 N N . ASN A 1 252 ? 30.333 37.521 42.363 1.00 41.57 307 ASN A N 1
ATOM 1928 C CA . ASN A 1 252 ? 31.310 36.545 42.839 1.00 43.08 307 ASN A CA 1
ATOM 1929 C C . ASN A 1 252 ? 31.257 36.252 44.336 1.00 43.75 307 ASN A C 1
ATOM 1930 O O . ASN A 1 252 ? 31.367 35.094 44.746 1.00 43.18 307 ASN A O 1
ATOM 1935 N N . ASP A 1 253 ? 31.099 37.295 45.145 1.00 44.57 308 ASP A N 1
ATOM 1936 C CA . ASP A 1 253 ? 31.021 37.112 46.593 1.00 45.96 308 ASP A CA 1
ATOM 1937 C C . ASP A 1 253 ? 29.766 36.344 46.968 1.00 46.49 308 ASP A C 1
ATOM 1938 O O . ASP A 1 253 ? 29.796 35.507 47.870 1.00 46.63 308 ASP A O 1
ATOM 1943 N N . ASN A 1 254 ? 28.671 36.636 46.274 1.00 47.22 309 ASN A N 1
ATOM 1944 C CA . ASN A 1 254 ? 27.428 35.911 46.462 1.00 48.75 309 ASN A CA 1
ATOM 1945 C C . ASN A 1 254 ? 27.571 34.444 46.104 1.00 49.34 309 ASN A C 1
ATOM 1946 O O . ASN A 1 254 ? 26.948 33.604 46.743 1.00 49.06 309 ASN A O 1
ATOM 1951 N N . LEU A 1 255 ? 28.413 34.131 45.117 1.00 50.30 310 LEU A N 1
ATOM 1952 C CA . LEU A 1 255 ? 28.642 32.737 44.750 1.00 51.66 310 LEU A CA 1
ATOM 1953 C C . LEU A 1 255 ? 29.205 31.897 45.907 1.00 53.08 310 LEU A C 1
ATOM 1954 O O . LEU A 1 255 ? 29.371 30.687 45.762 1.00 53.51 310 LEU A O 1
ATOM 1959 N N . GLN A 1 256 ? 29.451 32.527 47.064 1.00 54.68 311 GLN A N 1
ATOM 1960 C CA . GLN A 1 256 ? 29.623 31.787 48.342 1.00 55.62 311 GLN A CA 1
ATOM 1961 C C . GLN A 1 256 ? 28.639 32.242 49.415 1.00 55.76 311 GLN A C 1
ATOM 1962 O O . GLN A 1 256 ? 27.787 31.462 49.855 1.00 56.26 311 GLN A O 1
ATOM 1968 N N . GLN A 1 264 ? 36.285 33.137 41.638 1.00 54.95 319 GLN A N 1
ATOM 1969 C CA . GLN A 1 264 ? 35.529 32.029 41.058 1.00 54.92 319 GLN A CA 1
ATOM 1970 C C . GLN A 1 264 ? 35.118 32.309 39.586 1.00 53.49 319 GLN A C 1
ATOM 1971 O O . GLN A 1 264 ? 35.758 31.795 38.665 1.00 53.91 319 GLN A O 1
ATOM 1977 N N . ALA A 1 265 ? 34.084 33.124 39.369 1.00 51.31 320 ALA A N 1
ATOM 1978 C CA . ALA A 1 265 ? 33.694 33.537 38.020 1.00 49.15 320 ALA A CA 1
ATOM 1979 C C . ALA A 1 265 ? 34.610 34.630 37.459 1.00 48.13 320 ALA A C 1
ATOM 1980 O O . ALA A 1 265 ? 35.097 35.488 38.206 1.00 47.67 320 ALA A O 1
ATOM 1982 N N . VAL A 1 266 ? 34.829 34.591 36.144 1.00 46.43 321 VAL A N 1
ATOM 1983 C CA . VAL A 1 266 ? 35.690 35.546 35.445 1.00 45.88 321 VAL A CA 1
ATOM 1984 C C . VAL A 1 266 ? 34.938 36.038 34.210 1.00 44.21 321 VAL A C 1
ATOM 1985 O O . VAL A 1 266 ? 34.307 35.250 33.487 1.00 44.26 321 VAL A O 1
ATOM 1989 N N . GLY A 1 267 ? 34.951 37.343 33.995 1.00 42.31 322 GLY A N 1
ATOM 1990 C CA . GLY A 1 267 ? 34.205 37.893 32.899 1.00 40.07 322 GLY A CA 1
ATOM 1991 C C . GLY A 1 267 ? 35.040 38.659 31.903 1.00 39.72 322 GLY A C 1
ATOM 1992 O O . GLY A 1 267 ? 36.213 39.022 32.152 1.00 38.49 322 GLY A O 1
ATOM 1993 N N . LYS A 1 268 ? 34.433 38.895 30.755 1.00 38.76 323 LYS A N 1
ATOM 1994 C CA . LYS A 1 268 ? 34.975 39.866 29.836 1.00 39.10 323 LYS A CA 1
ATOM 1995 C C . LYS A 1 268 ? 33.832 40.676 29.278 1.00 37.64 323 LYS A C 1
ATOM 1996 O O . LYS A 1 268 ? 32.706 40.198 29.215 1.00 37.25 323 LYS A O 1
ATOM 2002 N N . VAL A 1 269 ? 34.125 41.911 28.894 1.00 36.17 324 VAL A N 1
ATOM 2003 C CA . VAL A 1 269 ? 33.088 42.829 28.482 1.00 35.74 324 VAL A CA 1
ATOM 2004 C C . VAL A 1 269 ? 33.721 43.834 27.507 1.00 35.33 324 VAL A C 1
ATOM 2005 O O . VAL A 1 269 ? 34.962 44.016 27.484 1.00 34.49 324 VAL A O 1
ATOM 2009 N N . LYS A 1 270 ? 32.892 44.465 26.687 1.00 35.21 325 LYS A N 1
ATOM 2010 C CA . LYS A 1 270 ? 33.343 45.583 25.879 1.00 36.55 325 LYS A CA 1
ATOM 2011 C C . LYS A 1 270 ? 32.708 46.848 26.455 1.00 36.09 325 LYS A C 1
ATOM 2012 O O . LYS A 1 270 ? 31.535 46.829 26.835 1.00 36.45 325 LYS A O 1
ATOM 2018 N N . PHE A 1 271 ? 33.483 47.918 26.567 1.00 35.29 326 PHE A N 1
ATOM 2019 C CA . PHE A 1 271 ? 32.901 49.232 26.807 1.00 35.28 326 PHE A CA 1
ATOM 2020 C C . PHE A 1 271 ? 32.892 49.971 25.496 1.00 35.98 326 PHE A C 1
ATOM 2021 O O . PHE A 1 271 ? 33.940 50.223 24.896 1.00 35.80 326 PHE A O 1
ATOM 2029 N N . VAL A 1 272 ? 31.698 50.322 25.051 1.00 36.12 327 VAL A N 1
ATOM 2030 C CA . VAL A 1 272 ? 31.587 51.114 23.847 1.00 36.56 327 VAL A CA 1
ATOM 2031 C C . VAL A 1 272 ? 31.057 52.471 24.258 1.00 37.26 327 VAL A C 1
ATOM 2032 O O . VAL A 1 272 ? 29.933 52.586 24.740 1.00 37.81 327 VAL A O 1
ATOM 2036 N N . ASP A 1 273 ? 31.888 53.487 24.080 1.00 37.79 328 ASP A N 1
ATOM 2037 C CA . ASP A 1 273 ? 31.580 54.834 24.569 1.00 39.27 328 ASP A CA 1
ATOM 2038 C C . ASP A 1 273 ? 31.282 54.758 26.071 1.00 39.35 328 ASP A C 1
ATOM 2039 O O . ASP A 1 273 ? 30.321 55.357 26.561 1.00 39.50 328 ASP A O 1
ATOM 2044 N N . LYS A 1 274 ? 32.114 53.987 26.775 1.00 39.66 329 LYS A N 1
ATOM 2045 C CA . LYS A 1 274 ? 32.087 53.854 28.242 1.00 40.82 329 LYS A CA 1
ATOM 2046 C C . LYS A 1 274 ? 30.935 53.004 28.763 1.00 40.88 329 LYS A C 1
ATOM 2047 O O . LYS A 1 274 ? 30.844 52.774 29.969 1.00 41.77 329 LYS A O 1
ATOM 2053 N N . LYS A 1 275 ? 30.078 52.512 27.871 1.00 40.23 330 LYS A N 1
ATOM 2054 C CA . LYS A 1 275 ? 28.905 51.736 28.292 1.00 39.89 330 LYS A CA 1
ATOM 2055 C C . LYS A 1 275 ? 29.110 50.235 28.028 1.00 38.90 330 LYS A C 1
ATOM 2056 O O . LYS A 1 275 ? 29.443 49.846 26.901 1.00 37.67 330 LYS A O 1
ATOM 2062 N N . PRO A 1 276 ? 28.935 49.383 29.072 1.00 38.78 331 PRO A N 1
ATOM 2063 C CA . PRO A 1 276 ? 29.243 47.961 28.873 1.00 38.31 331 PRO A CA 1
ATOM 2064 C C . PRO A 1 276 ? 28.284 47.244 27.929 1.00 38.76 331 PRO A C 1
ATOM 2065 O O . PRO A 1 276 ? 27.088 47.504 27.938 1.00 39.24 331 PRO A O 1
ATOM 2069 N N . GLN A 1 277 ? 28.832 46.362 27.109 1.00 38.35 332 GLN A N 1
ATOM 2070 C CA . GLN A 1 277 ? 28.028 45.488 26.259 1.00 38.89 332 GLN A CA 1
ATOM 2071 C C . GLN A 1 277 ? 28.760 44.174 26.022 1.00 38.85 332 GLN A C 1
ATOM 2072 O O . GLN A 1 277 ? 29.976 44.077 26.244 1.00 38.84 332 GLN A O 1
ATOM 2078 N N . ARG A 1 278 ? 28.006 43.155 25.623 1.00 39.12 333 ARG A N 1
ATOM 2079 C CA . ARG A 1 278 ? 28.543 41.844 25.238 1.00 39.63 333 ARG A CA 1
ATOM 2080 C C . ARG A 1 278 ? 29.364 41.246 26.370 1.00 39.59 333 ARG A C 1
ATOM 2081 O O . ARG A 1 278 ? 30.551 40.934 26.204 1.00 39.83 333 ARG A O 1
ATOM 2089 N N . LEU A 1 279 ? 28.722 41.106 27.528 1.00 38.92 334 LEU A N 1
ATOM 2090 C CA . LEU A 1 279 ? 29.340 40.497 28.681 1.00 38.57 334 LEU A CA 1
ATOM 2091 C C . LEU A 1 279 ? 29.387 38.982 28.499 1.00 39.04 334 LEU A C 1
ATOM 2092 O O . LEU A 1 279 ? 28.398 38.371 28.113 1.00 39.08 334 LEU A O 1
ATOM 2097 N N . VAL A 1 280 ? 30.554 38.388 28.738 1.00 39.32 335 VAL A N 1
ATOM 2098 C CA . VAL A 1 280 ? 30.709 36.934 28.658 1.00 40.41 335 VAL A CA 1
ATOM 2099 C C . VAL A 1 280 ? 31.329 36.486 29.979 1.00 40.65 335 VAL A C 1
ATOM 2100 O O . VAL A 1 280 ? 32.405 36.958 30.353 1.00 41.26 335 VAL A O 1
ATOM 2104 N N . VAL A 1 281 ? 30.656 35.580 30.686 1.00 41.42 336 VAL A N 1
ATOM 2105 C CA . VAL A 1 281 ? 31.109 35.128 31.996 1.00 41.27 336 VAL A CA 1
ATOM 2106 C C . VAL A 1 281 ? 31.404 33.622 31.933 1.00 42.48 336 VAL A C 1
ATOM 2107 O O . VAL A 1 281 ? 30.604 32.827 31.401 1.00 41.87 336 VAL A O 1
ATOM 2111 N N . ASP A 1 282 ? 32.571 33.237 32.433 1.00 43.02 337 ASP A N 1
ATOM 2112 C CA . ASP A 1 282 ? 32.902 31.824 32.541 1.00 43.92 337 ASP A CA 1
ATOM 2113 C C . ASP A 1 282 ? 32.837 31.461 33.998 1.00 43.26 337 ASP A C 1
ATOM 2114 O O . ASP A 1 282 ? 33.435 32.137 34.839 1.00 42.32 337 ASP A O 1
ATOM 2119 N N . LEU A 1 283 ? 32.109 30.382 34.287 1.00 43.20 338 LEU A N 1
ATOM 2120 C CA . LEU A 1 283 ? 31.896 29.950 35.648 1.00 43.75 338 LEU A CA 1
ATOM 2121 C C . LEU A 1 283 ? 32.272 28.470 35.746 1.00 43.52 338 LEU A C 1
ATOM 2122 O O . LEU A 1 283 ? 31.474 27.607 35.369 1.00 43.30 338 LEU A O 1
ATOM 2127 N N . PRO A 1 284 ? 33.501 28.179 36.206 1.00 43.33 339 PRO A N 1
ATOM 2128 C CA . PRO A 1 284 ? 33.911 26.789 36.405 1.00 43.48 339 PRO A CA 1
ATOM 2129 C C . PRO A 1 284 ? 33.308 26.182 37.664 1.00 43.28 339 PRO A C 1
ATOM 2130 O O . PRO A 1 284 ? 33.286 26.815 38.737 1.00 43.86 339 PRO A O 1
ATOM 2134 N N . ILE A 1 285 ? 32.833 24.953 37.526 1.00 42.53 340 ILE A N 1
ATOM 2135 C CA . ILE A 1 285 ? 32.262 24.215 38.636 1.00 41.77 340 ILE A CA 1
ATOM 2136 C C . ILE A 1 285 ? 32.924 22.854 38.724 1.00 41.21 340 ILE A C 1
ATOM 2137 O O . ILE A 1 285 ? 33.599 22.409 37.793 1.00 40.78 340 ILE A O 1
ATOM 2142 N N . ASP A 1 286 ? 32.747 22.205 39.864 1.00 40.74 341 ASP A N 1
ATOM 2143 C CA . ASP A 1 286 ? 33.197 20.837 40.047 1.00 40.68 341 ASP A CA 1
ATOM 2144 C C . ASP A 1 286 ? 32.325 19.879 39.191 1.00 40.35 341 ASP A C 1
ATOM 2145 O O . ASP A 1 286 ? 31.323 20.3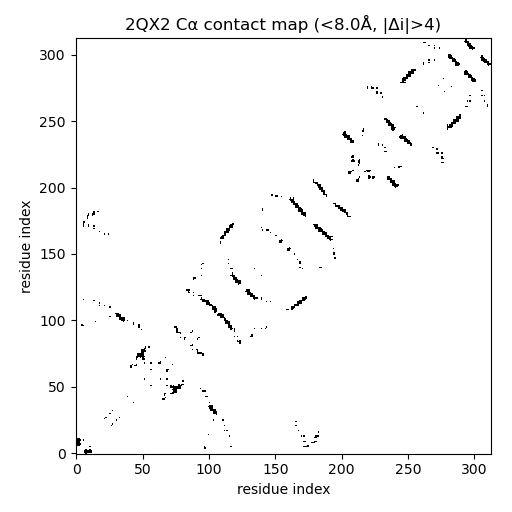06 38.596 1.00 39.49 341 ASP A O 1
ATOM 2150 N N . TYR A 1 287 ? 32.729 18.607 39.128 1.00 40.02 342 TYR A N 1
ATOM 2151 C CA . TYR A 1 287 ? 32.024 17.536 38.383 1.00 39.64 342 TYR A CA 1
ATOM 2152 C C . TYR A 1 287 ? 30.728 17.083 39.047 1.00 38.84 342 TYR A C 1
ATOM 2153 O O . TYR A 1 287 ? 30.622 15.970 39.576 1.00 38.17 342 TYR A O 1
ATOM 2162 N N . TYR A 1 288 ? 29.737 17.959 39.009 1.00 37.71 343 TYR A N 1
ATOM 2163 C CA . TYR A 1 288 ? 28.466 17.689 39.637 1.00 38.23 343 TYR A CA 1
ATOM 2164 C C . TYR A 1 288 ? 27.569 16.816 38.775 1.00 36.57 343 TYR A C 1
ATOM 2165 O O . TYR A 1 288 ? 27.763 16.721 37.578 1.00 36.18 343 TYR A O 1
ATOM 2174 N N . GLY A 1 289 ? 26.558 16.211 39.386 1.00 35.63 344 GLY A N 1
ATOM 2175 C CA . GLY A 1 289 ? 25.513 15.579 38.598 1.00 34.82 344 GLY A CA 1
ATOM 2176 C C . GLY A 1 289 ? 24.601 16.622 37.960 1.00 35.01 344 GLY A C 1
ATOM 2177 O O . GLY A 1 289 ? 24.739 17.847 38.178 1.00 34.70 344 GLY A O 1
ATOM 2178 N N . GLN A 1 290 ? 23.641 16.143 37.186 1.00 34.63 345 GLN A N 1
ATOM 2179 C CA . GLN A 1 290 ? 22.744 17.050 36.457 1.00 35.49 345 GLN A CA 1
ATOM 2180 C C . GLN A 1 290 ? 21.787 17.786 37.371 1.00 35.03 345 GLN A C 1
ATOM 2181 O O . GLN A 1 290 ? 21.473 18.944 37.104 1.00 35.24 345 GLN A O 1
ATOM 2187 N N . ALA A 1 291 ? 21.330 17.130 38.447 1.00 33.85 346 ALA A N 1
ATOM 2188 C CA . ALA A 1 291 ? 20.438 17.809 39.398 1.00 33.99 346 ALA A CA 1
ATOM 2189 C C . ALA A 1 291 ? 21.145 19.021 40.041 1.00 34.44 346 ALA A C 1
ATOM 2190 O O . ALA A 1 291 ? 20.596 20.137 40.057 1.00 34.30 346 ALA A O 1
ATOM 2192 N N . GLU A 1 292 ? 22.376 18.832 40.526 1.00 34.66 347 GLU A N 1
ATOM 2193 C CA . GLU A 1 292 ? 23.132 19.967 41.069 1.00 35.36 347 GLU A CA 1
ATOM 2194 C C . GLU A 1 292 ? 23.357 21.064 40.015 1.00 35.76 347 GLU A C 1
ATOM 2195 O O . GLU A 1 292 ? 23.284 22.259 40.309 1.00 35.60 347 GLU A O 1
ATOM 2201 N N . THR A 1 293 ? 23.616 20.655 38.789 1.00 36.34 348 THR A N 1
ATOM 2202 C CA . THR A 1 293 ? 23.782 21.608 37.696 1.00 36.60 348 THR A CA 1
ATOM 2203 C C . THR A 1 293 ? 22.548 22.501 37.503 1.00 36.78 348 THR A C 1
ATOM 2204 O O . THR A 1 293 ? 22.698 23.712 37.333 1.00 37.81 348 THR A O 1
ATOM 2208 N N . ILE A 1 294 ? 21.347 21.921 37.517 1.00 37.03 349 ILE A N 1
ATOM 2209 C CA . ILE A 1 294 ? 20.125 22.732 37.520 1.00 36.37 349 ILE A CA 1
ATOM 2210 C C . ILE A 1 294 ? 20.109 23.693 38.743 1.00 36.71 349 ILE A C 1
ATOM 2211 O O . ILE A 1 294 ? 19.865 24.878 38.579 1.00 35.46 349 ILE A O 1
ATOM 2216 N N . GLY A 1 295 ? 20.357 23.183 39.953 1.00 36.22 350 GLY A N 1
ATOM 2217 C CA . GLY A 1 295 ? 20.375 24.051 41.135 1.00 35.95 350 GLY A CA 1
ATOM 2218 C C . GLY A 1 295 ? 21.357 25.219 41.035 1.00 37.03 350 GLY A C 1
ATOM 2219 O O . GLY A 1 295 ? 21.046 26.366 41.403 1.00 36.64 350 GLY A O 1
ATOM 2220 N N . ILE A 1 296 ? 22.548 24.940 40.530 1.00 37.43 351 ILE A N 1
ATOM 2221 C CA . ILE A 1 296 ? 23.528 26.002 40.290 1.00 38.20 351 ILE A CA 1
ATOM 2222 C C . ILE A 1 296 ? 22.981 27.071 39.313 1.00 38.19 351 ILE A C 1
ATOM 2223 O O . ILE A 1 296 ? 23.107 28.272 39.570 1.00 37.72 351 ILE A O 1
ATOM 2228 N N A THR A 1 297 ? 22.363 26.615 38.236 0.50 38.22 352 THR A N 1
ATOM 2229 N N B THR A 1 297 ? 22.381 26.643 38.198 0.50 38.06 352 THR A N 1
ATOM 2230 C CA A THR A 1 297 ? 21.820 27.504 37.222 0.50 38.64 352 THR A CA 1
ATOM 2231 C CA B THR A 1 297 ? 21.796 27.606 37.238 0.50 38.28 352 THR A CA 1
ATOM 2232 C C A THR A 1 297 ? 20.641 28.326 37.776 0.50 38.83 352 THR A C 1
ATOM 2233 C C B THR A 1 297 ? 20.690 28.408 37.889 0.50 38.61 352 THR A C 1
ATOM 2234 O O A THR A 1 297 ? 20.475 29.493 37.421 0.50 39.36 352 THR A O 1
ATOM 2235 O O B THR A 1 297 ? 20.580 29.619 37.679 0.50 38.91 352 THR A O 1
ATOM 2242 N N . GLN A 1 298 ? 19.866 27.734 38.686 1.00 38.49 353 GLN A N 1
ATOM 2243 C CA . GLN A 1 298 ? 18.752 28.425 39.342 1.00 39.27 353 GLN A CA 1
ATOM 2244 C C . GLN A 1 298 ? 19.274 29.616 40.157 1.00 40.48 353 GLN A C 1
ATOM 2245 O O . GLN A 1 298 ? 18.714 30.731 40.098 1.00 40.80 353 GLN A O 1
ATOM 2251 N N . TYR A 1 299 ? 20.372 29.390 40.872 1.00 41.03 354 TYR A N 1
ATOM 2252 C CA . TYR A 1 299 ? 20.958 30.443 41.696 1.00 41.53 354 TYR A CA 1
ATOM 2253 C C . TYR A 1 299 ? 21.669 31.514 40.875 1.00 41.66 354 TYR A C 1
ATOM 2254 O O . TYR A 1 299 ? 21.509 32.706 41.137 1.00 40.84 354 TYR A O 1
ATOM 2263 N N . VAL A 1 300 ? 22.449 31.084 39.889 1.00 41.28 355 VAL A N 1
ATOM 2264 C CA . VAL A 1 300 ? 23.227 31.986 39.060 1.00 41.49 355 VAL A CA 1
ATOM 2265 C C . VAL A 1 300 ? 22.298 32.867 38.219 1.00 42.38 355 VAL A C 1
ATOM 2266 O O . VAL A 1 300 ? 22.574 34.061 38.030 1.00 41.59 355 VAL A O 1
ATOM 2270 N N . THR A 1 301 ? 21.201 32.285 37.730 1.00 42.04 356 THR A N 1
ATOM 2271 C CA . THR A 1 301 ? 20.190 33.045 36.996 1.00 42.51 356 THR A CA 1
ATOM 2272 C C . THR A 1 301 ? 19.644 34.186 37.847 1.00 43.09 356 THR A C 1
ATOM 2273 O O . THR A 1 301 ? 19.462 35.304 37.363 1.00 42.08 356 THR A O 1
ATOM 2277 N N . GLU A 1 302 ? 19.383 33.894 39.115 1.00 43.50 357 GLU A N 1
ATOM 2278 C CA . GLU A 1 302 ? 18.901 34.892 40.050 1.00 44.26 357 GLU A CA 1
ATOM 2279 C C . GLU A 1 302 ? 19.930 36.010 40.225 1.00 43.73 357 GLU A C 1
ATOM 2280 O O . GLU A 1 302 ? 19.580 37.202 40.188 1.00 43.15 357 GLU A O 1
ATOM 2286 N N . GLN A 1 303 ? 21.199 35.633 40.369 1.00 43.01 358 GLN A N 1
ATOM 2287 C CA . GLN A 1 303 ? 22.273 36.610 40.550 1.00 43.19 358 GLN A CA 1
ATOM 2288 C C . GLN A 1 303 ? 22.530 37.452 39.310 1.00 42.84 358 GLN A C 1
ATOM 2289 O O . GLN A 1 303 ? 22.766 38.649 39.426 1.00 42.70 358 GLN A O 1
ATOM 2295 N N . ALA A 1 304 ? 22.466 36.843 38.130 1.00 42.69 359 ALA A N 1
ATOM 2296 C CA . ALA A 1 304 ? 22.591 37.583 36.870 1.00 43.46 359 ALA A CA 1
ATOM 2297 C C . ALA A 1 304 ? 21.484 38.629 36.700 1.00 44.28 359 ALA A C 1
ATOM 2298 O O . ALA A 1 304 ? 21.738 39.746 36.229 1.00 44.54 359 ALA A O 1
ATOM 2300 N N . ASN A 1 305 ? 20.259 38.267 37.081 1.00 44.95 360 ASN A N 1
ATOM 2301 C CA . ASN A 1 305 ? 19.143 39.221 37.120 1.00 45.59 360 ASN A CA 1
ATOM 2302 C C . ASN A 1 305 ? 19.399 40.414 38.015 1.00 45.36 360 ASN A C 1
ATOM 2303 O O . ASN A 1 305 ? 19.002 41.535 37.693 1.00 44.96 360 ASN A O 1
ATOM 2308 N N . LYS A 1 306 ? 20.024 40.151 39.159 1.00 45.04 361 LYS A N 1
ATOM 2309 C CA . LYS A 1 306 ? 20.306 41.181 40.139 1.00 45.48 361 LYS A CA 1
ATOM 2310 C C . LYS A 1 306 ? 21.434 42.098 39.662 1.00 44.82 361 LYS A C 1
ATOM 2311 O O . LYS A 1 306 ? 21.335 43.316 39.800 1.00 44.31 361 LYS A O 1
ATOM 2317 N N . TYR A 1 307 ? 22.482 41.528 39.074 1.00 44.56 362 TYR A N 1
ATOM 2318 C CA . TYR A 1 307 ? 23.699 42.300 38.839 1.00 44.63 362 TYR A CA 1
ATOM 2319 C C . TYR A 1 307 ? 24.020 42.679 37.394 1.00 44.80 362 TYR A C 1
ATOM 2320 O O . TYR A 1 307 ? 24.852 43.554 37.172 1.00 44.54 362 TYR A O 1
ATOM 2329 N N . PHE A 1 308 ? 23.378 42.050 36.420 1.00 45.08 363 PHE A N 1
ATOM 2330 C CA . PHE A 1 308 ? 23.738 42.269 35.013 1.00 46.25 363 PHE A CA 1
ATOM 2331 C C . PHE A 1 308 ? 22.606 42.806 34.149 1.00 47.47 363 PHE A C 1
ATOM 2332 O O . PHE A 1 308 ? 22.723 42.857 32.921 1.00 47.93 363 PHE A O 1
ATOM 2340 N N . ASP A 1 309 ? 21.515 43.195 34.791 1.00 49.30 364 ASP A N 1
ATOM 2341 C CA . ASP A 1 309 ? 20.283 43.588 34.101 1.00 51.01 364 ASP A CA 1
ATOM 2342 C C . ASP A 1 309 ? 20.421 44.779 33.134 1.00 50.80 364 ASP A C 1
ATOM 2343 O O . ASP A 1 309 ? 19.630 44.895 32.191 1.00 51.04 364 ASP A O 1
ATOM 2348 N N . LYS A 1 310 ? 21.406 45.650 33.367 1.00 50.58 365 LYS A N 1
ATOM 2349 C CA . LYS A 1 310 ? 21.599 46.842 32.531 1.00 50.39 365 LYS A CA 1
ATOM 2350 C C . LYS A 1 310 ? 22.421 46.548 31.270 1.00 49.70 365 LYS A C 1
ATOM 2351 O O . LYS A 1 310 ? 22.658 47.441 30.444 1.00 49.21 365 LYS A O 1
ATOM 2357 N N . ILE A 1 311 ? 22.863 45.299 31.127 1.00 48.17 366 ILE A N 1
ATOM 2358 C CA . ILE A 1 311 ? 23.631 44.898 29.959 1.00 47.45 366 ILE A CA 1
ATOM 2359 C C . ILE A 1 311 ? 22.718 44.202 28.970 1.00 46.49 366 ILE A C 1
ATOM 2360 O O . ILE A 1 311 ? 22.113 43.176 29.304 1.00 46.37 366 ILE A O 1
ATOM 2365 N N . ASP A 1 312 ? 22.627 44.751 27.756 1.00 45.48 367 ASP A N 1
ATOM 2366 C CA . ASP A 1 312 ? 21.687 44.239 26.745 1.00 45.30 367 ASP A CA 1
ATOM 2367 C C . ASP A 1 312 ? 21.919 42.770 26.394 1.00 44.80 367 ASP A C 1
ATOM 2368 O O . ASP A 1 312 ? 20.969 41.975 26.355 1.00 44.98 367 ASP A O 1
ATOM 2373 N N A ASN A 1 313 ? 23.184 42.422 26.164 0.60 44.64 368 ASN A N 1
ATOM 2374 N N B ASN A 1 313 ? 23.175 42.417 26.123 0.40 44.14 368 ASN A N 1
ATOM 2375 C CA A ASN A 1 313 ? 23.565 41.078 25.756 0.60 44.38 368 ASN A CA 1
ATOM 2376 C CA B ASN A 1 313 ? 23.530 41.051 25.741 0.40 43.39 368 ASN A CA 1
ATOM 2377 C C A ASN A 1 313 ? 24.627 40.484 26.681 0.60 43.50 368 ASN A C 1
ATOM 2378 C C B ASN A 1 313 ? 24.618 40.468 26.645 0.40 42.93 368 ASN A C 1
ATOM 2379 O O A ASN A 1 313 ? 25.698 41.068 26.874 0.60 42.58 368 ASN A O 1
ATOM 2380 O O B ASN A 1 313 ? 25.695 41.051 26.795 0.40 42.34 368 ASN A O 1
ATOM 2389 N N . TYR A 1 314 ? 24.320 39.323 27.256 1.00 42.24 369 TYR A N 1
ATOM 2390 C CA . TYR A 1 314 ? 25.283 38.612 28.088 1.00 41.42 369 TYR A CA 1
ATOM 2391 C C . TYR A 1 314 ? 25.110 37.110 27.970 1.00 41.48 369 TYR A C 1
ATOM 2392 O O . TYR A 1 314 ? 24.026 36.620 27.633 1.00 41.64 369 TYR A O 1
ATOM 2401 N N . GLU A 1 315 ? 26.173 36.379 28.255 1.00 40.90 370 GLU A N 1
ATOM 2402 C CA . GLU A 1 315 ? 26.030 34.942 28.350 1.00 41.72 370 GLU A CA 1
ATOM 2403 C C . GLU A 1 315 ? 26.927 34.473 29.467 1.00 41.38 370 GLU A C 1
ATOM 2404 O O . GLU A 1 315 ? 28.002 35.046 29.693 1.00 41.43 370 GLU A O 1
ATOM 2410 N N . ILE A 1 316 ? 26.445 33.480 30.211 1.00 40.99 371 ILE A N 1
ATOM 2411 C CA . ILE A 1 316 ? 27.206 32.876 31.292 1.00 40.83 371 ILE A CA 1
ATOM 2412 C C . ILE A 1 316 ? 27.416 31.400 30.918 1.00 41.49 371 ILE A C 1
ATOM 2413 O O . ILE A 1 316 ? 26.442 30.661 30.694 1.00 40.31 371 ILE A O 1
ATOM 2418 N N . ARG A 1 317 ? 28.678 30.995 30.825 1.00 41.75 372 ARG A N 1
ATOM 2419 C CA . ARG A 1 317 ? 29.032 29.636 30.435 1.00 43.06 372 ARG A CA 1
ATOM 2420 C C . ARG A 1 317 ? 29.466 28.870 31.667 1.00 42.34 372 ARG A C 1
ATOM 2421 O O . ARG A 1 317 ? 30.519 29.143 32.241 1.00 41.69 372 ARG A O 1
ATOM 2429 N N . ILE A 1 318 ? 28.635 27.918 32.070 1.00 42.15 373 ILE A N 1
ATOM 2430 C CA . ILE A 1 318 ? 28.918 27.083 33.216 1.00 41.00 373 ILE A CA 1
ATOM 2431 C C . ILE A 1 318 ? 29.498 25.780 32.687 1.00 42.21 373 ILE A C 1
ATOM 2432 O O . ILE A 1 318 ? 28.919 25.151 31.809 1.00 41.61 373 ILE A O 1
ATOM 2437 N N . LYS A 1 319 ? 30.654 25.389 33.228 1.00 42.28 374 LYS A N 1
ATOM 2438 C CA . LYS A 1 319 ? 31.398 24.240 32.737 1.00 42.86 374 LYS A CA 1
ATOM 2439 C C . LYS A 1 319 ? 32.207 23.594 33.861 1.00 42.15 374 LYS A C 1
ATOM 2440 O O . LYS A 1 319 ? 32.622 24.247 34.836 1.00 41.05 374 LYS A O 1
ATOM 2446 N N . ASP A 1 320 ? 32.446 22.305 33.712 1.00 41.80 375 ASP A N 1
ATOM 2447 C CA . ASP A 1 320 ? 33.344 21.617 34.622 1.00 41.50 375 ASP A CA 1
ATOM 2448 C C . ASP A 1 320 ? 34.648 21.386 33.876 1.00 42.17 375 ASP A C 1
ATOM 2449 O O . ASP A 1 320 ? 34.845 21.959 32.805 1.00 42.29 375 ASP A O 1
ATOM 2454 N N . GLY A 1 321 ? 35.546 20.582 34.428 1.00 41.87 376 GLY A N 1
ATOM 2455 C CA . GLY A 1 321 ? 36.813 20.329 33.766 1.00 43.56 376 GLY A CA 1
ATOM 2456 C C . GLY A 1 321 ? 36.735 19.544 32.464 1.00 44.17 376 GLY A C 1
ATOM 2457 O O . GLY A 1 321 ? 37.717 19.488 31.723 1.00 44.39 376 GLY A O 1
ATOM 2458 N N . ASN A 1 322 ? 35.577 18.947 32.183 1.00 44.33 377 ASN A N 1
ATOM 2459 C CA . ASN A 1 322 ? 35.369 18.143 30.973 1.00 44.70 377 ASN A CA 1
ATOM 2460 C C . ASN A 1 322 ? 34.628 18.859 29.853 1.00 44.96 377 ASN A C 1
ATOM 2461 O O . ASN A 1 322 ? 34.997 18.696 28.689 1.00 46.02 377 ASN A O 1
ATOM 2466 N N . GLN A 1 323 ? 33.607 19.652 30.196 1.00 43.99 378 GLN A N 1
ATOM 2467 C CA . GLN A 1 323 ? 32.622 20.095 29.200 1.00 43.09 378 GLN A CA 1
ATOM 2468 C C . GLN A 1 323 ? 31.635 21.171 29.690 1.00 42.12 378 GLN A C 1
ATOM 2469 O O . GLN A 1 323 ? 31.446 21.356 30.910 1.00 41.61 378 GLN A O 1
ATOM 2475 N N . PRO A 1 324 ? 31.003 21.892 28.741 1.00 40.96 379 PRO A N 1
ATOM 2476 C CA . PRO A 1 324 ? 29.911 22.785 29.122 1.00 40.26 379 PRO A CA 1
ATOM 2477 C C . PRO A 1 324 ? 28.777 22.030 29.832 1.00 39.75 379 PRO A C 1
ATOM 2478 O O . PRO A 1 324 ? 28.384 20.930 29.421 1.00 39.84 379 PRO A O 1
ATOM 2482 N N . ARG A 1 325 ? 28.303 22.617 30.922 1.00 39.31 380 ARG A N 1
ATOM 2483 C CA . ARG A 1 325 ? 27.244 22.014 31.736 1.00 39.25 380 ARG A CA 1
ATOM 2484 C C . ARG A 1 325 ? 25.943 22.786 31.627 1.00 38.92 380 ARG A C 1
ATOM 2485 O O . ARG A 1 325 ? 24.866 22.189 31.677 1.00 38.88 380 ARG A O 1
ATOM 2493 N N . ALA A 1 326 ? 26.042 24.105 31.491 1.00 38.38 381 ALA A N 1
ATOM 2494 C CA . ALA A 1 326 ? 24.860 24.954 31.301 1.00 39.03 381 ALA A CA 1
ATOM 2495 C C . ALA A 1 326 ? 25.206 26.287 30.641 1.00 39.23 381 ALA A C 1
ATOM 2496 O O . ALA A 1 326 ? 26.346 26.756 30.724 1.00 40.26 381 ALA A O 1
ATOM 2498 N N . LEU A 1 327 ? 24.209 26.892 30.000 1.00 39.98 382 LEU A N 1
ATOM 2499 C CA . LEU A 1 327 ? 24.351 28.216 29.387 1.00 39.69 382 LEU A CA 1
ATOM 2500 C C . LEU A 1 327 ? 23.173 29.078 29.810 1.00 39.57 382 LEU A C 1
ATOM 2501 O O . LEU A 1 327 ? 22.003 28.664 29.702 1.00 38.87 382 LEU A O 1
ATOM 2506 N N . ILE A 1 328 ? 23.486 30.262 30.332 1.00 39.49 383 ILE A N 1
ATOM 2507 C CA . ILE A 1 328 ? 22.472 31.251 30.650 1.00 40.18 383 ILE A CA 1
ATOM 2508 C C . ILE A 1 328 ? 22.757 32.412 29.723 1.00 40.83 383 ILE A C 1
ATOM 2509 O O . ILE A 1 328 ? 23.895 32.917 29.703 1.00 40.96 383 ILE A O 1
ATOM 2514 N N . SER A 1 329 ? 21.768 32.836 28.943 1.00 40.70 384 SER A N 1
ATOM 2515 C CA . SER A 1 329 ? 21.999 33.934 28.028 1.00 41.32 384 SER A CA 1
ATOM 2516 C C . SER A 1 329 ? 20.826 34.907 27.972 1.00 41.77 384 SER A C 1
ATOM 2517 O O . SER A 1 329 ? 19.675 34.565 28.282 1.00 40.28 384 SER A O 1
ATOM 2520 N N . LYS A 1 330 ? 21.142 36.131 27.591 1.00 41.99 385 LYS A N 1
ATOM 2521 C CA . LYS A 1 330 ? 20.165 37.187 27.551 1.00 44.16 385 LYS A CA 1
ATOM 2522 C C . LYS A 1 330 ? 20.482 38.057 26.349 1.00 44.87 385 LYS A C 1
ATOM 2523 O O . LYS A 1 330 ? 21.639 38.396 26.125 1.00 44.70 385 LYS A O 1
ATOM 2529 N N . THR A 1 331 ? 19.467 38.358 25.547 1.00 46.33 386 THR A N 1
ATOM 2530 C CA . THR A 1 331 ? 19.582 39.348 24.478 1.00 48.50 386 THR A CA 1
ATOM 2531 C C . THR A 1 331 ? 18.556 40.425 24.779 1.00 50.02 386 THR A C 1
ATOM 2532 O O . THR A 1 331 ? 17.716 40.245 25.668 1.00 50.34 386 THR A O 1
ATOM 2536 N N . LYS A 1 332 ? 18.616 41.533 24.046 1.00 52.28 387 LYS A N 1
ATOM 2537 C CA . LYS A 1 332 ? 17.792 42.704 24.348 1.00 54.52 387 LYS A CA 1
ATOM 2538 C C . LYS A 1 332 ? 16.302 42.397 24.324 1.00 55.44 387 LYS A C 1
ATOM 2539 O O . LYS A 1 332 ? 15.539 42.948 25.123 1.00 55.99 387 LYS A O 1
ATOM 2545 N N . ASP A 1 333 ? 15.893 41.511 23.416 1.00 56.34 388 ASP A N 1
ATOM 2546 C CA . ASP A 1 333 ? 14.481 41.152 23.274 1.00 57.01 388 ASP A CA 1
ATOM 2547 C C . ASP A 1 333 ? 14.117 39.888 24.060 1.00 56.66 388 ASP A C 1
ATOM 2548 O O . ASP A 1 333 ? 13.166 39.179 23.718 1.00 56.69 388 ASP A O 1
ATOM 2553 N N . ASP A 1 334 ? 14.892 39.616 25.108 1.00 56.14 389 ASP A N 1
ATOM 2554 C CA . ASP A 1 334 ? 14.554 38.594 26.079 1.00 55.53 389 ASP A CA 1
ATOM 2555 C C . ASP A 1 334 ? 13.930 39.280 27.284 1.00 55.02 389 ASP A C 1
ATOM 2556 O O . ASP A 1 334 ? 14.524 40.192 27.862 1.00 55.37 389 ASP A O 1
ATOM 2561 N N . LYS A 1 335 ? 12.717 38.861 27.634 1.00 54.17 390 LYS A N 1
ATOM 2562 C CA . LYS A 1 335 ? 12.068 39.305 28.864 1.00 53.22 390 LYS A CA 1
ATOM 2563 C C . LYS A 1 335 ? 12.934 38.885 30.054 1.00 52.21 390 LYS A C 1
ATOM 2564 O O . LYS A 1 335 ? 13.285 39.710 30.899 1.00 52.44 390 LYS A O 1
ATOM 2570 N N A GLU A 1 336 ? 13.286 37.600 30.085 0.70 51.43 391 GLU A N 1
ATOM 2571 N N B GLU A 1 336 ? 13.266 37.598 30.110 0.30 51.20 391 GLU A N 1
ATOM 2572 C CA A GLU A 1 336 ? 14.099 37.010 31.143 0.70 50.66 391 GLU A CA 1
ATOM 2573 C CA B GLU A 1 336 ? 14.122 37.051 31.159 0.30 50.12 391 GLU A CA 1
ATOM 2574 C C A GLU A 1 336 ? 15.320 36.319 30.520 0.70 49.42 391 GLU A C 1
ATOM 2575 C C B GLU A 1 336 ? 15.302 36.298 30.533 0.30 49.20 391 GLU A C 1
ATOM 2576 O O A GLU A 1 336 ? 15.336 36.085 29.313 0.70 49.54 391 GLU A O 1
ATOM 2577 O O B GLU A 1 336 ? 15.266 35.989 29.341 0.30 49.27 391 GLU A O 1
ATOM 2588 N N . PRO A 1 337 ? 16.354 36.011 31.327 1.00 48.47 392 PRO A N 1
ATOM 2589 C CA . PRO A 1 337 ? 17.479 35.220 30.784 1.00 47.16 392 PRO A CA 1
ATOM 2590 C C . PRO A 1 337 ? 17.043 33.800 30.399 1.00 46.13 392 PRO A C 1
ATOM 2591 O O . PRO A 1 337 ? 16.167 33.230 31.049 1.00 44.67 392 PRO A O 1
ATOM 2595 N N . GLN A 1 338 ? 17.635 33.264 29.334 1.00 44.82 393 GLN A N 1
ATOM 2596 C CA . GLN A 1 338 ? 17.294 31.936 28.829 1.00 43.94 393 GLN A CA 1
ATOM 2597 C C . GLN A 1 338 ? 18.286 30.928 29.363 1.00 42.70 393 GLN A C 1
ATOM 2598 O O . GLN A 1 338 ? 19.489 31.198 29.388 1.00 42.31 393 GLN A O 1
ATOM 2604 N N . VAL A 1 339 ? 17.796 29.770 29.786 1.00 40.89 394 VAL A N 1
ATOM 2605 C CA . VAL A 1 339 ? 18.642 28.790 30.433 1.00 40.09 394 VAL A CA 1
ATOM 2606 C C . VAL A 1 339 ? 18.643 27.475 29.650 1.00 40.01 394 VAL A C 1
ATOM 2607 O O . VAL A 1 339 ? 17.578 26.928 29.363 1.00 38.58 394 VAL A O 1
ATOM 2611 N N . HIS A 1 340 ? 19.828 26.965 29.324 1.00 39.36 395 HIS A N 1
ATOM 2612 C CA . HIS A 1 340 ? 19.928 25.669 28.661 1.00 40.04 395 HIS A CA 1
ATOM 2613 C C . HIS A 1 340 ? 20.805 24.758 29.516 1.00 39.14 395 HIS A C 1
ATOM 2614 O O . HIS A 1 340 ? 21.887 25.137 29.865 1.00 39.24 395 HIS A O 1
ATOM 2621 N N . ILE A 1 341 ? 20.315 23.573 29.872 1.00 37.93 396 ILE A N 1
ATOM 2622 C CA . ILE A 1 341 ? 21.130 22.590 30.569 1.00 37.95 396 ILE A CA 1
ATOM 2623 C C . ILE A 1 341 ? 21.577 21.566 29.537 1.00 37.79 396 ILE A C 1
ATOM 2624 O O . ILE A 1 341 ? 20.745 21.000 28.833 1.00 37.43 396 ILE A O 1
ATOM 2629 N N . TYR A 1 342 ? 22.884 21.344 29.420 1.00 38.51 397 TYR A N 1
ATOM 2630 C CA . TYR A 1 342 ? 23.391 20.430 28.415 1.00 38.46 397 TYR A CA 1
ATOM 2631 C C . TYR A 1 342 ? 23.087 19.012 28.895 1.00 39.70 397 TYR A C 1
ATOM 2632 O O . TYR A 1 342 ? 23.109 18.729 30.087 1.00 39.42 397 TYR A O 1
ATOM 2641 N N . SER A 1 343 ? 22.784 18.139 27.957 1.00 40.68 398 SER A N 1
ATOM 2642 C CA . SER A 1 343 ? 22.589 16.732 28.278 1.00 42.07 398 SER A CA 1
ATOM 2643 C C . SER A 1 343 ? 23.938 16.091 28.634 1.00 42.79 398 SER A C 1
ATOM 2644 O O . SER A 1 343 ? 25.026 16.686 28.407 1.00 42.65 398 SER A O 1
ATOM 2647 N N . ASN A 1 344 ? 23.859 14.904 29.229 1.00 43.66 399 ASN A N 1
ATOM 2648 C CA . ASN A 1 344 ? 25.031 14.078 29.458 1.00 44.83 399 ASN A CA 1
ATOM 2649 C C . ASN A 1 344 ? 25.666 13.676 28.119 1.00 46.79 399 ASN A C 1
ATOM 2650 O O . ASN A 1 344 ? 24.975 13.388 27.123 1.00 47.65 399 ASN A O 1
#

Foldseek 3Di:
DLQALLGNQQSVCLVVQQVVVCCVVPNPVQWDKDWDDPQDVLNFQLQQDAQEDPVRVVPDPVCCVSNVNVVRNHLFHYCVPDDQFVVCQVPTFRLWRGKTDMFIVNVQTAEEIETEEQKGWDARDDPGDIDIDGDDPVVSVVSQQVVLVVLLVQCVDPSRQFHKYKYWYWYFDHSPDPWTTGIFKIWIQHTRRNGTDIDTWAKDKDKAPDPVCCVLPVLLNVLSVVLVVVVCAKMWMWMQTVSRTEAIEIEHEDAPDDLVVLVVVCVVSQVSCVVRVVSYQWYKYFYYYPPGTAKMWIHHNPDPGIDIDGDDD

Nearest PDB structures (foldseek):
  2qx2-assembly1_A  TM=1.003E+00  e=6.002E-71  Staphylococcus aureus subsp. aureus Mu50
  4hn3-assembly1_A  TM=8.407E-01  e=7.767E-34  Listeria monocytogenes EGD-e
  4hn3-assembly2_C  TM=8.466E-01  e=1.751E-33  Listeria monocytogenes EGD-e
  4hn3-assembly2_D  TM=8.466E-01  e=1.008E-32  Listeria monocytogenes EGD-e
  3ib5-assembly1_A-2  TM=8.251E-01  e=1.661E-26  Ligilactobacillus salivarius UCC118

B-factor: mean 41.55, std 7.44, range [24.65, 81.07]

Organism: Staphylococcus aureus (strain Mu50 / ATCC 700699) (NCBI:txid158878)

Secondary structure (DSSP, 8-state):
-TT----HHHHHHHHHHHHHHHHHHS-TTT-EEEE--SS-HHHHHHHHSBPPPHHHHH--HHHHHHTTTTT----BPP-TT---HHHHHHHS------EEEEEEE-------EEE---EEEE-SSTTSPPEEEEPPHHHHHHHHH--HHHHHHHHTSGGGSSS-EEEEEEE---TT-SS--EEEEEEEE-TT------EE--EEEEEESSHHHHHHHHHHHHHHHHHHHHT---EEEEEEETTEEEEEEEEEE--S--HHHHHHHHHHHHHHHHHHSTT-SSEEEEEE-SSSEEEEEEE-TT-SS-EEEEPP-

Sequence (313 aa):
LLQQDNANSYYNGGDFEDGLLNLSKEVFPTDDKYLLYQDGQFLDKKTINAYLNPKYTKREIDKSEKDKKDKKANNENLGLNPSHEGETNPEKIAEKSPAYLSNILEQDFYGKNIKGTIGLANSVYYYKKEKDGPTFSKKLDDSEVKKQGKQASEILSRLRENDDLKDIPIHFAIYKQSSEDSIITTPGEFITQATAEKSQTKLEWHNINEKSALLPSSTAADYDENLNNNFKQFNDNLQQAVGKVKFVDKKPQRLVVDLPIDYYGQAETIGITTQYVTEQANKYFDKIDNNYEIRIKDGNQPRALISKTKDDKEEPQVHIYSN

InterPro domains:
  IPR011426 CamS sex pheromone cAM373 [PF07537] (60-391)
  IPR011426 CamS sex pheromone cAM373 [PIRSF012509] (2-397)

Solvent-accessible surface area: 17224 Å² total

Radius of gyration: 22.51 Å; Cα contacts (8 Å, |Δi|>4): 605; chains: 1; bounding box: 56×45×61 Å